Protein AF-A0A179CY45-F1 (afdb_monomer_lite)

Foldseek 3Di:
DADKKKKFKDDAQDPPDDPVPDCVVCVVRDGDSVRTPDIDMDGPPDDDDDDPRMDMDIHDDPDDDDDDDDDDDADDPVLLVVLLLVPVCVDVLSVDDDDDCVVCVVSVVVVVVVSVCCSPDPVSVVVSRLVVVLVVAPDDDDPCVVVVPPVCPDDPPPDDDDQPDPDWDDDPQQWIDHNSDTDRDDPDPPPPDD

Structure (mmCIF, N/CA/C/O backbone):
data_AF-A0A179CY45-F1
#
_entry.id   AF-A0A179CY45-F1
#
loop_
_atom_site.group_PDB
_atom_site.id
_atom_site.type_symbol
_atom_site.label_atom_id
_atom_site.label_alt_id
_atom_site.label_comp_id
_atom_site.label_asym_id
_atom_site.label_entity_id
_atom_site.label_seq_id
_atom_site.pdbx_PDB_ins_code
_atom_site.Cartn_x
_atom_site.Cartn_y
_atom_site.Cartn_z
_atom_site.occupancy
_atom_site.B_iso_or_equiv
_atom_site.auth_seq_id
_atom_site.auth_comp_id
_atom_site.auth_asym_id
_atom_site.auth_atom_id
_atom_site.pdbx_PDB_model_num
ATOM 1 N N . MET A 1 1 ? -16.046 7.767 23.990 1.00 65.94 1 MET A N 1
ATOM 2 C CA . MET A 1 1 ? -16.823 6.827 23.152 1.00 65.94 1 MET A CA 1
ATOM 3 C C . MET A 1 1 ? -18.092 6.495 23.920 1.00 65.94 1 MET A C 1
ATOM 5 O O . MET A 1 1 ? -18.015 6.457 25.142 1.00 65.94 1 MET A O 1
ATOM 9 N N . GLN A 1 2 ? -19.226 6.345 23.237 1.00 75.94 2 GLN A N 1
ATOM 10 C CA . GLN A 1 2 ? -20.559 6.124 23.825 1.00 75.94 2 GLN A CA 1
ATOM 11 C C . GLN A 1 2 ? -21.396 5.264 22.865 1.00 75.94 2 GLN A C 1
ATOM 13 O O . GLN A 1 2 ? -21.152 5.328 21.658 1.00 75.94 2 GLN A O 1
ATOM 18 N N . GLY A 1 3 ? -22.357 4.504 23.399 1.00 84.44 3 GLY A N 1
ATOM 19 C CA . GLY A 1 3 ? -23.275 3.645 22.643 1.00 84.44 3 GLY A CA 1
ATOM 20 C C . GLY A 1 3 ? -22.685 2.282 22.280 1.00 84.44 3 GLY A C 1
ATOM 21 O O . GLY A 1 3 ? -21.526 1.994 22.594 1.00 84.44 3 GLY A O 1
ATOM 22 N N . LYS A 1 4 ? -23.491 1.451 21.611 1.00 88.19 4 LYS A N 1
ATOM 23 C CA . LYS A 1 4 ? -23.096 0.130 21.110 1.00 88.19 4 LYS A CA 1
ATOM 24 C C . LYS A 1 4 ? -23.263 0.034 19.604 1.00 88.19 4 LYS A C 1
ATOM 26 O O . LYS A 1 4 ? -24.131 0.682 19.030 1.00 88.19 4 LYS A O 1
ATOM 31 N N . LYS A 1 5 ? -22.470 -0.806 18.944 1.00 88.75 5 LYS A N 1
ATOM 32 C CA . LYS A 1 5 ? -22.618 -1.053 17.502 1.00 88.75 5 LYS A CA 1
ATOM 33 C C . LYS A 1 5 ? -22.343 -2.504 17.164 1.00 88.75 5 LYS A C 1
ATOM 35 O O . LYS A 1 5 ? -21.346 -3.055 17.627 1.00 88.75 5 LYS A O 1
ATOM 40 N N . ARG A 1 6 ? -23.210 -3.107 16.348 1.00 94.31 6 ARG A N 1
ATOM 41 C CA . ARG A 1 6 ? -23.010 -4.463 15.834 1.00 94.31 6 ARG A CA 1
ATOM 42 C C . ARG A 1 6 ? -22.105 -4.408 14.607 1.00 94.31 6 ARG A C 1
ATOM 44 O O . ARG A 1 6 ? -22.250 -3.521 13.773 1.00 94.31 6 ARG A O 1
ATOM 51 N N . TRP A 1 7 ? -21.167 -5.334 14.507 1.00 94.75 7 TRP A N 1
ATOM 52 C CA . TRP A 1 7 ? -20.220 -5.456 13.408 1.00 94.75 7 TRP A CA 1
ATOM 53 C C . TRP A 1 7 ? -20.292 -6.868 12.858 1.00 94.75 7 TRP A C 1
ATOM 55 O O . TRP A 1 7 ? -20.033 -7.820 13.591 1.00 94.75 7 TRP A O 1
ATOM 65 N N . ILE A 1 8 ? -20.604 -6.975 11.570 1.00 96.69 8 ILE A N 1
ATOM 66 C CA . ILE A 1 8 ? -20.557 -8.232 10.826 1.00 96.69 8 ILE A CA 1
ATOM 67 C C . ILE A 1 8 ? -19.304 -8.195 9.958 1.00 96.69 8 ILE A C 1
ATOM 69 O O . ILE A 1 8 ? -19.112 -7.268 9.171 1.00 96.69 8 ILE A O 1
ATOM 73 N N . ILE A 1 9 ? -18.424 -9.172 10.130 1.00 96.81 9 ILE A N 1
ATOM 74 C CA . ILE A 1 9 ? -17.094 -9.216 9.527 1.00 96.81 9 ILE A CA 1
ATOM 75 C C . ILE A 1 9 ? -16.984 -10.475 8.675 1.00 96.81 9 ILE A C 1
ATOM 77 O O . ILE A 1 9 ? -17.332 -11.563 9.131 1.00 96.81 9 ILE A O 1
ATOM 81 N N . HIS A 1 10 ? -16.435 -10.329 7.469 1.00 97.25 10 HIS A N 1
ATOM 82 C CA . HIS A 1 10 ? -16.163 -11.447 6.566 1.00 97.25 10 HIS A CA 1
ATOM 83 C C . HIS A 1 10 ? -14.689 -11.484 6.173 1.00 97.25 10 HIS A C 1
ATOM 85 O O . HIS A 1 10 ? -13.996 -10.458 6.137 1.00 97.25 10 HIS A O 1
ATOM 91 N N . SER A 1 11 ? -14.220 -12.691 5.863 1.00 96.12 11 SER A N 1
ATOM 92 C CA . SER A 1 11 ? -12.838 -12.924 5.458 1.00 96.12 11 SER A CA 1
ATOM 93 C C . SER A 1 11 ? -12.522 -12.213 4.132 1.00 96.12 11 SER A C 1
ATOM 95 O O . SER A 1 11 ? -13.396 -12.105 3.271 1.00 96.12 11 SER A O 1
ATOM 97 N N . PRO A 1 12 ? -11.285 -11.723 3.927 1.00 95.56 12 PRO A N 1
ATOM 98 C CA . PRO A 1 12 ? -10.903 -11.064 2.684 1.00 95.56 12 PRO A CA 1
ATOM 99 C C . PRO A 1 12 ? -11.025 -11.990 1.471 1.00 95.56 12 PRO A C 1
ATOM 101 O O . PRO A 1 12 ? -10.456 -13.078 1.442 1.00 95.56 12 PRO A O 1
ATOM 104 N N . THR A 1 13 ? -11.667 -11.494 0.427 1.00 96.06 13 THR A N 1
ATOM 105 C CA . THR A 1 13 ? -11.773 -12.116 -0.908 1.00 96.06 13 THR A CA 1
ATOM 106 C C . THR A 1 13 ? -10.866 -11.425 -1.930 1.00 96.06 13 THR A C 1
ATOM 108 O O . THR A 1 13 ? -10.498 -12.009 -2.945 1.00 96.06 13 THR A O 1
ATOM 111 N N . PHE A 1 14 ? -10.445 -10.189 -1.638 1.00 95.06 14 PHE A N 1
ATOM 112 C CA . PHE A 1 14 ? -9.518 -9.409 -2.446 1.00 95.06 14 PHE A CA 1
ATOM 113 C C . PHE A 1 14 ? -8.261 -9.070 -1.642 1.00 95.06 14 PHE A C 1
ATOM 115 O O . PHE A 1 14 ? -8.298 -8.395 -0.609 1.00 95.06 14 PHE A O 1
ATOM 122 N N . LYS A 1 15 ? -7.111 -9.570 -2.101 1.00 93.06 15 LYS A N 1
ATOM 123 C CA . LYS A 1 15 ? -5.852 -9.483 -1.356 1.00 93.06 15 LYS A CA 1
ATOM 124 C C . LYS A 1 15 ? -5.206 -8.108 -1.519 1.00 93.06 15 LYS A C 1
ATOM 126 O O . LYS A 1 15 ? -5.006 -7.629 -2.627 1.00 93.06 15 LYS A O 1
ATOM 131 N N . ASN A 1 16 ? -4.754 -7.530 -0.404 1.00 92.25 16 ASN A N 1
ATOM 132 C CA . ASN A 1 16 ? -3.969 -6.290 -0.371 1.00 92.25 16 ASN A CA 1
ATOM 133 C C . ASN A 1 16 ? -4.613 -5.081 -1.095 1.00 92.25 16 ASN A C 1
ATOM 135 O O . ASN A 1 16 ? -3.916 -4.412 -1.864 1.00 92.25 16 ASN A O 1
ATOM 139 N N . PRO A 1 17 ? -5.889 -4.733 -0.831 1.00 93.56 17 PRO A N 1
ATOM 140 C CA . PRO A 1 17 ? -6.513 -3.587 -1.481 1.00 93.56 17 PRO A CA 1
ATOM 141 C C . PRO A 1 17 ? -5.774 -2.279 -1.183 1.00 93.56 17 PRO A C 1
ATOM 143 O O . PRO A 1 17 ? -5.111 -2.111 -0.151 1.00 93.56 17 PRO A O 1
ATOM 146 N N . LEU A 1 18 ? -5.906 -1.334 -2.107 1.00 91.75 18 LEU A N 1
ATOM 147 C CA . LEU A 1 18 ? -5.477 0.049 -1.955 1.00 91.75 18 LEU A CA 1
ATOM 148 C C . LEU A 1 18 ? -6.718 0.922 -1.769 1.00 91.75 18 LEU A C 1
ATOM 150 O O . LEU A 1 18 ? -7.826 0.502 -2.077 1.00 91.75 18 LEU A O 1
ATOM 154 N N . PHE A 1 19 ? -6.539 2.155 -1.298 1.00 85.62 19 PHE A N 1
ATOM 155 C CA . PHE A 1 19 ? -7.661 3.059 -1.008 1.00 85.62 19 PHE A CA 1
ATOM 156 C C . PHE A 1 19 ? -8.560 3.353 -2.228 1.00 85.62 19 PHE A C 1
ATOM 158 O O . PHE A 1 19 ? -9.721 3.710 -2.063 1.00 85.62 19 PHE A O 1
ATOM 165 N N . MET A 1 20 ? -8.017 3.224 -3.444 1.00 88.06 20 MET A N 1
ATOM 166 C CA . MET A 1 20 ? -8.742 3.401 -4.706 1.00 88.06 20 MET A CA 1
ATOM 167 C C . MET A 1 20 ? -9.630 2.204 -5.082 1.00 88.06 20 MET A C 1
ATOM 169 O O . MET A 1 20 ? -10.523 2.359 -5.906 1.00 88.06 20 MET A O 1
ATOM 173 N N . HIS A 1 21 ? -9.414 1.034 -4.473 1.00 92.38 21 HIS A 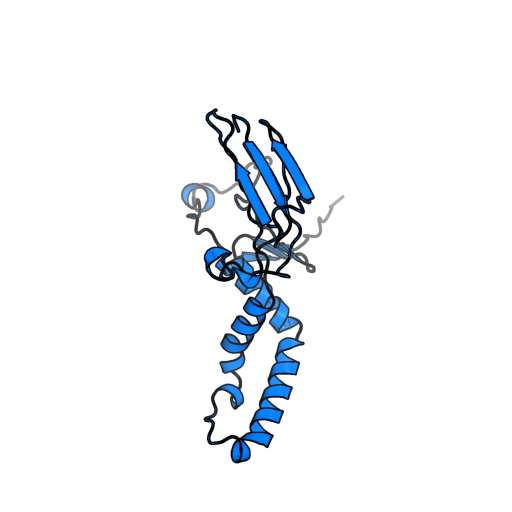N 1
ATOM 174 C CA . HIS A 1 21 ? -10.214 -0.173 -4.687 1.00 92.38 21 HIS A CA 1
ATOM 175 C C . HIS A 1 21 ? -11.443 -0.134 -3.774 1.00 92.38 21 HIS A C 1
ATOM 177 O O . HIS A 1 21 ? -11.414 -0.629 -2.647 1.00 92.38 21 HIS A O 1
ATOM 183 N N . ARG A 1 22 ? -12.504 0.537 -4.227 1.00 87.31 22 ARG A N 1
ATOM 184 C CA . ARG A 1 22 ? -13.751 0.676 -3.462 1.00 87.31 22 ARG A CA 1
ATOM 185 C C . ARG A 1 22 ? -14.672 -0.504 -3.761 1.00 87.31 22 ARG A C 1
ATOM 187 O O . ARG A 1 22 ? -14.847 -0.843 -4.924 1.00 87.31 22 ARG A O 1
ATOM 194 N N . SER A 1 23 ? -15.314 -1.051 -2.728 1.00 86.62 23 SER A N 1
ATOM 195 C CA . SER A 1 23 ? -16.223 -2.207 -2.827 1.00 86.62 23 SER A CA 1
ATOM 196 C C . SER A 1 23 ? -17.273 -2.064 -3.931 1.00 86.62 23 SER A C 1
ATOM 198 O O . SER A 1 23 ? -17.412 -2.940 -4.770 1.00 86.62 23 SER A O 1
ATOM 200 N N . LYS A 1 24 ? -17.937 -0.904 -4.003 1.00 88.38 24 LYS A N 1
ATOM 201 C CA . LYS A 1 24 ? -18.966 -0.608 -5.015 1.00 88.38 24 LYS A CA 1
ATOM 202 C C . LYS A 1 24 ? -18.502 -0.728 -6.475 1.00 88.38 24 LYS A C 1
ATOM 204 O O . LYS A 1 24 ? -19.339 -0.834 -7.361 1.00 88.38 24 LYS A O 1
ATOM 209 N N . ASP A 1 25 ? -17.195 -0.619 -6.714 1.00 92.81 25 ASP A N 1
ATOM 210 C CA . ASP A 1 25 ? -16.597 -0.645 -8.048 1.00 92.81 25 ASP A CA 1
ATOM 211 C C . ASP A 1 25 ? -16.049 -2.057 -8.379 1.00 92.81 25 ASP A C 1
ATOM 213 O O . ASP A 1 25 ? -15.487 -2.244 -9.453 1.00 92.81 25 ASP A O 1
ATOM 217 N N . MET A 1 26 ? -16.171 -3.027 -7.456 1.00 92.19 26 MET A N 1
ATOM 218 C CA . MET A 1 26 ? -15.545 -4.359 -7.513 1.00 92.19 26 MET A CA 1
ATOM 219 C C . MET A 1 26 ? -16.461 -5.484 -6.958 1.00 92.19 26 MET A C 1
ATOM 221 O O . MET A 1 26 ? -16.030 -6.237 -6.077 1.00 92.19 26 MET A O 1
ATOM 225 N N . PRO A 1 27 ? -17.721 -5.604 -7.426 1.00 93.75 27 PRO A N 1
ATOM 226 C CA . PRO A 1 27 ? -18.702 -6.561 -6.893 1.00 93.75 27 PRO A CA 1
ATOM 227 C C . PRO A 1 27 ? -18.295 -8.032 -7.071 1.00 93.75 27 PRO A C 1
ATOM 229 O O . PRO A 1 27 ? -18.740 -8.901 -6.329 1.00 93.75 27 PRO A O 1
ATOM 232 N N . GLU A 1 28 ? -17.420 -8.340 -8.029 1.00 95.38 28 GLU A N 1
ATOM 233 C CA . GLU A 1 28 ? -16.889 -9.687 -8.255 1.00 95.38 28 GLU A CA 1
ATOM 234 C C . GLU A 1 28 ? -16.053 -10.221 -7.082 1.00 95.38 28 GLU A C 1
ATOM 236 O O . GLU A 1 28 ? -15.767 -11.417 -7.021 1.00 95.38 28 GLU A O 1
ATOM 241 N N . TYR A 1 29 ? -15.671 -9.344 -6.152 1.00 95.38 29 TYR A N 1
ATOM 242 C CA . TYR A 1 29 ? -14.988 -9.712 -4.922 1.00 95.38 29 TYR A CA 1
ATOM 243 C C . TYR A 1 29 ? -15.899 -9.650 -3.697 1.00 95.38 29 TYR A C 1
ATOM 245 O O . TYR A 1 29 ? -15.384 -9.815 -2.600 1.00 95.38 29 TYR A O 1
ATOM 253 N N . ASP A 1 30 ? -17.204 -9.416 -3.803 1.00 94.75 30 ASP A N 1
ATOM 254 C CA . ASP A 1 30 ? -18.049 -9.385 -2.606 1.00 94.75 30 ASP A CA 1
ATOM 255 C C . ASP A 1 30 ? -17.945 -10.708 -1.811 1.00 94.75 30 ASP A C 1
ATOM 257 O O . ASP A 1 30 ? -17.825 -11.792 -2.397 1.00 94.75 30 ASP A O 1
ATOM 261 N N . PRO A 1 31 ? -17.919 -10.650 -0.465 1.00 95.00 31 PRO A N 1
ATOM 262 C CA . PRO A 1 31 ? -17.854 -11.852 0.350 1.00 95.00 31 PRO A CA 1
ATOM 263 C C . PRO A 1 31 ? -19.165 -12.635 0.248 1.00 95.00 31 PRO A C 1
ATOM 265 O O . PRO A 1 31 ? -20.235 -12.066 0.028 1.00 95.00 31 PRO A O 1
ATOM 268 N N . ASN A 1 32 ? -19.097 -13.946 0.485 1.00 94.38 32 ASN A N 1
ATOM 269 C CA . ASN A 1 32 ? -20.309 -14.715 0.731 1.00 94.38 32 ASN A CA 1
ATOM 270 C C . ASN A 1 32 ? -20.926 -14.255 2.060 1.00 94.38 32 ASN A C 1
ATOM 272 O O . ASN A 1 32 ? -20.321 -14.455 3.111 1.00 94.38 32 ASN A O 1
ATOM 276 N N . LEU A 1 33 ? -22.116 -13.655 2.004 1.00 92.88 33 LEU A N 1
ATOM 277 C CA . LEU A 1 33 ? -22.802 -13.100 3.175 1.00 92.88 33 LEU A CA 1
ATOM 278 C C . LEU A 1 33 ? -23.249 -14.171 4.183 1.00 92.88 33 LEU A C 1
ATOM 280 O O . LEU A 1 33 ? -23.475 -13.847 5.346 1.00 92.88 33 LEU A O 1
ATOM 284 N N . ASP A 1 34 ? -23.350 -15.433 3.757 1.00 93.88 34 ASP A N 1
ATOM 285 C CA . ASP A 1 34 ? -23.655 -16.557 4.649 1.00 93.88 34 ASP A CA 1
ATOM 286 C C . ASP A 1 34 ? -22.412 -17.039 5.426 1.00 93.88 34 ASP A C 1
ATOM 288 O O . ASP A 1 34 ? -22.541 -17.702 6.456 1.00 93.88 34 ASP A O 1
ATOM 292 N N . ASP A 1 35 ? -21.203 -16.700 4.962 1.00 94.88 35 ASP A N 1
ATOM 293 C CA . ASP A 1 35 ? -19.925 -17.089 5.575 1.00 94.88 35 ASP A CA 1
ATOM 294 C C . ASP A 1 35 ? -19.375 -15.963 6.465 1.00 94.88 35 ASP A C 1
ATOM 296 O O . ASP A 1 35 ? -18.360 -15.311 6.185 1.00 94.88 35 ASP A O 1
ATOM 300 N N . VAL A 1 36 ? -20.107 -15.690 7.545 1.00 97.00 36 VAL A N 1
ATOM 301 C CA . VAL A 1 36 ? -19.738 -14.669 8.526 1.00 97.00 36 VAL A CA 1
ATOM 302 C C . VAL A 1 36 ? -18.570 -15.164 9.374 1.00 97.00 36 VAL A C 1
ATOM 304 O O . VAL A 1 36 ? -18.682 -16.134 10.121 1.00 97.00 36 VAL A O 1
ATOM 307 N N . TYR A 1 37 ? -17.451 -14.442 9.324 1.00 97.12 37 TYR A N 1
ATOM 308 C CA . TYR A 1 37 ? -16.289 -14.744 10.158 1.00 97.12 37 TYR A CA 1
ATOM 309 C C . TYR A 1 37 ? -16.516 -14.343 11.619 1.00 97.12 37 TYR A C 1
ATOM 311 O O . TYR A 1 37 ? -16.116 -15.054 12.540 1.00 97.12 37 TYR A O 1
ATOM 319 N N . MET A 1 38 ? -17.117 -13.172 11.841 1.00 96.88 38 MET A N 1
ATOM 320 C CA . MET A 1 38 ? -17.364 -12.651 13.182 1.00 96.88 38 MET A CA 1
ATOM 321 C C . MET A 1 38 ? -18.571 -11.716 13.184 1.00 96.88 38 MET A C 1
ATOM 323 O O . MET A 1 38 ? -18.663 -10.815 12.356 1.00 96.88 38 MET A O 1
ATOM 327 N N . ASP A 1 39 ? -19.462 -11.912 14.150 1.00 96.81 39 ASP A N 1
ATOM 328 C CA . ASP A 1 39 ? -20.632 -11.074 14.402 1.00 96.81 39 ASP A CA 1
ATOM 329 C C . ASP A 1 39 ? -20.647 -10.687 15.879 1.00 96.81 39 ASP A C 1
ATOM 331 O O . ASP A 1 39 ? -20.834 -11.534 16.756 1.00 96.81 39 ASP A O 1
ATOM 335 N N . ILE A 1 40 ? -20.349 -9.421 16.158 1.00 95.31 40 ILE A N 1
ATOM 336 C CA . ILE A 1 40 ? -20.111 -8.936 17.520 1.00 95.31 40 ILE A CA 1
ATOM 337 C C . ILE A 1 40 ? -20.782 -7.591 17.757 1.00 95.31 40 ILE A C 1
ATOM 339 O O . ILE A 1 40 ? -20.907 -6.773 16.850 1.00 95.31 40 ILE A O 1
ATOM 343 N N . VAL A 1 41 ? -21.160 -7.325 19.006 1.00 94.94 41 VAL A N 1
ATOM 344 C CA . VAL A 1 41 ? -21.578 -5.994 19.457 1.00 94.94 41 VAL A CA 1
ATOM 345 C C . VAL A 1 41 ? -20.442 -5.397 20.273 1.00 94.94 41 VAL A C 1
ATOM 347 O O . VAL A 1 41 ? -20.041 -5.975 21.276 1.00 94.94 41 VAL A O 1
ATOM 350 N N . LEU A 1 42 ? -19.923 -4.256 19.826 1.00 89.81 42 LEU A N 1
ATOM 351 C CA . LEU A 1 42 ? -18.925 -3.487 20.565 1.00 89.81 42 LEU A CA 1
ATOM 352 C C . LEU A 1 42 ? -19.622 -2.484 21.476 1.00 89.81 42 LEU A C 1
ATOM 354 O O . LEU A 1 42 ? -20.498 -1.747 21.012 1.00 89.81 42 LEU A O 1
ATOM 358 N N . GLU A 1 43 ? -19.187 -2.413 22.727 1.00 90.25 43 GLU A N 1
ATOM 359 C CA . GLU A 1 43 ? -19.614 -1.429 23.715 1.00 90.25 43 GLU A CA 1
ATOM 360 C C . GLU A 1 43 ? -18.552 -0.333 23.926 1.00 90.25 43 GLU A C 1
ATOM 362 O O . GLU A 1 43 ? -17.466 -0.322 23.335 1.00 90.25 43 GLU A O 1
ATOM 367 N N . ALA A 1 44 ? -18.875 0.653 24.765 1.00 86.50 44 ALA A N 1
ATOM 368 C CA . ALA A 1 44 ? -17.964 1.746 25.067 1.00 86.50 44 ALA A CA 1
ATOM 369 C C . ALA A 1 44 ? -16.703 1.239 25.791 1.00 86.50 44 ALA A C 1
ATOM 371 O O . ALA A 1 44 ? -16.764 0.789 26.930 1.00 86.50 44 ALA A O 1
ATOM 372 N N . GLY A 1 45 ? -15.548 1.397 25.141 1.00 84.19 45 GLY A N 1
ATOM 373 C CA . GLY A 1 45 ? -14.248 0.953 25.656 1.00 84.19 45 GLY A CA 1
ATOM 374 C C . GLY A 1 45 ? -13.660 -0.223 24.879 1.00 84.19 45 GLY A C 1
ATOM 375 O O . GLY A 1 45 ? -12.445 -0.414 24.927 1.00 84.19 45 GLY A O 1
ATOM 376 N N . ASP A 1 46 ? -14.480 -0.932 24.100 1.00 88.75 46 ASP A N 1
ATOM 377 C CA . ASP A 1 46 ? -14.013 -2.037 23.272 1.00 88.75 46 ASP A CA 1
ATOM 378 C C . ASP A 1 46 ? -13.191 -1.552 22.075 1.00 88.75 46 ASP A C 1
ATOM 380 O O . ASP A 1 46 ? -13.396 -0.465 21.520 1.00 88.75 46 ASP A O 1
ATOM 384 N N . ILE A 1 47 ? -12.253 -2.401 21.654 1.00 88.06 47 ILE A N 1
ATOM 385 C CA . ILE A 1 47 ? -11.374 -2.149 20.516 1.00 88.06 47 ILE A CA 1
ATOM 386 C C . ILE A 1 47 ? -11.519 -3.297 19.527 1.00 88.06 47 ILE A C 1
ATOM 388 O O . ILE A 1 47 ? -11.252 -4.451 19.853 1.00 88.06 47 ILE A O 1
ATOM 392 N N . LEU A 1 48 ? -11.860 -2.952 18.288 1.00 87.06 48 LEU A N 1
ATOM 393 C CA . LEU A 1 48 ? -11.838 -3.868 17.157 1.00 87.06 48 LEU A CA 1
ATOM 394 C C . LEU A 1 48 ? -10.670 -3.512 16.236 1.00 87.06 48 LEU A C 1
ATOM 396 O O . LEU A 1 48 ? -10.597 -2.406 15.696 1.00 87.06 48 LEU A O 1
ATOM 400 N N . TYR A 1 49 ? -9.760 -4.465 16.045 1.00 90.56 49 TYR A N 1
ATOM 401 C CA . TYR A 1 49 ? -8.711 -4.372 15.038 1.00 90.56 49 TYR A CA 1
ATOM 402 C C . TYR A 1 49 ? -9.157 -5.083 13.759 1.00 90.56 49 TYR A C 1
ATOM 404 O O . TYR A 1 49 ? -9.397 -6.288 13.771 1.00 90.56 49 TYR A O 1
ATOM 412 N N . LEU A 1 50 ? -9.232 -4.340 12.653 1.00 88.25 50 LEU A N 1
ATOM 413 C CA . LEU A 1 50 ? -9.523 -4.880 11.327 1.00 88.25 50 LEU A CA 1
ATOM 414 C C . LEU A 1 50 ? -8.271 -4.791 10.450 1.00 88.25 50 LEU A C 1
ATOM 416 O O . LEU A 1 50 ? -7.839 -3.682 10.109 1.00 88.25 50 LEU A O 1
ATOM 420 N N . PRO A 1 51 ? -7.671 -5.930 10.064 1.00 90.81 51 PRO A N 1
ATOM 421 C CA . PRO A 1 51 ? -6.599 -5.921 9.086 1.00 90.81 51 PRO A CA 1
ATOM 422 C C . PRO A 1 51 ? -7.103 -5.422 7.726 1.00 90.81 51 PRO A C 1
ATOM 424 O O . PRO A 1 51 ? -8.286 -5.481 7.388 1.00 90.81 51 PRO A O 1
ATOM 427 N N . ARG A 1 52 ? -6.178 -4.945 6.895 1.00 90.94 52 ARG A N 1
ATOM 428 C CA . ARG A 1 52 ? -6.500 -4.478 5.544 1.00 90.94 52 ARG A CA 1
ATOM 429 C C . ARG A 1 52 ? -7.144 -5.594 4.711 1.00 90.94 52 ARG A C 1
ATOM 431 O O . ARG A 1 52 ? -6.588 -6.684 4.621 1.00 90.94 52 ARG A O 1
ATOM 438 N N . GLY A 1 53 ? -8.250 -5.274 4.042 1.00 92.06 53 GLY A N 1
ATOM 439 C CA . GLY A 1 53 ? -8.974 -6.185 3.145 1.00 92.06 53 GLY A CA 1
ATOM 440 C C . GLY A 1 53 ? -10.109 -6.966 3.795 1.00 92.06 53 GLY A C 1
ATOM 441 O O . GLY A 1 53 ? -10.809 -7.682 3.095 1.00 92.06 53 GLY A O 1
ATOM 442 N N . TRP A 1 54 ? -10.315 -6.811 5.102 1.00 93.94 54 TRP A N 1
ATOM 443 C CA . TRP A 1 54 ? -11.452 -7.413 5.787 1.00 93.94 54 TRP A CA 1
ATOM 444 C C . TRP A 1 54 ? -12.735 -6.632 5.514 1.00 93.94 54 TRP A C 1
ATOM 446 O O . TRP A 1 54 ? -12.806 -5.417 5.742 1.00 93.94 54 TRP A O 1
ATOM 456 N N . TRP A 1 55 ? -13.749 -7.351 5.042 1.00 94.44 55 TRP A N 1
ATOM 457 C CA . TRP A 1 55 ? -15.081 -6.809 4.826 1.00 94.44 55 TRP A CA 1
ATOM 458 C C . TRP A 1 55 ? -15.767 -6.612 6.166 1.00 94.44 55 TRP A C 1
ATOM 460 O O . TRP A 1 55 ? -15.685 -7.475 7.041 1.00 94.44 55 TRP A O 1
ATOM 470 N N . HIS A 1 56 ? -16.430 -5.475 6.333 1.00 92.31 56 HIS A N 1
ATOM 471 C CA . HIS A 1 56 ? -17.119 -5.151 7.569 1.00 92.31 56 HIS A CA 1
ATOM 472 C C . HIS A 1 56 ? -18.365 -4.322 7.287 1.00 92.31 56 HIS A C 1
ATOM 474 O O . HIS A 1 56 ? -18.302 -3.328 6.562 1.00 92.31 56 HIS A O 1
ATOM 480 N N . ASP A 1 57 ? -19.470 -4.716 7.907 1.00 88.56 57 ASP A N 1
ATOM 481 C CA . ASP A 1 57 ? -20.731 -3.993 7.866 1.00 88.56 57 ASP A CA 1
ATOM 482 C C . ASP A 1 57 ? -21.138 -3.583 9.291 1.00 88.56 57 ASP A C 1
ATOM 484 O O . ASP A 1 57 ? -21.456 -4.440 10.127 1.00 88.56 57 ASP A O 1
ATOM 488 N N . PRO A 1 58 ? -21.037 -2.286 9.632 1.00 85.50 58 PRO A N 1
ATOM 489 C CA . PRO A 1 58 ? -21.342 -1.812 10.966 1.00 85.50 58 PRO A CA 1
ATOM 490 C C . PRO A 1 58 ? -22.827 -1.422 11.075 1.00 85.50 58 PRO A C 1
ATOM 492 O O . PRO A 1 58 ? -23.236 -0.332 10.668 1.00 85.50 58 PRO A O 1
ATOM 495 N N . VAL A 1 59 ? -23.617 -2.279 11.718 1.00 88.56 59 VAL A N 1
ATOM 496 C CA . VAL A 1 59 ? -25.076 -2.181 11.849 1.00 88.56 59 VAL A CA 1
ATOM 497 C C . VAL A 1 59 ? -25.471 -1.382 13.109 1.00 88.56 59 VAL A C 1
ATOM 499 O O . VAL A 1 59 ? -24.982 -1.676 14.209 1.00 88.56 59 VAL A O 1
ATOM 502 N N . PRO A 1 60 ? -26.344 -0.360 12.998 1.00 83.19 60 PRO A N 1
ATOM 503 C CA . PRO A 1 60 ? -26.837 0.394 14.151 1.00 83.19 60 PRO A CA 1
ATOM 504 C C . PRO A 1 60 ? -27.779 -0.455 15.016 1.00 83.19 60 PRO A C 1
ATOM 506 O O . PRO A 1 60 ? -28.547 -1.262 14.500 1.00 83.19 60 PRO A O 1
ATOM 509 N N . VAL A 1 61 ? -27.757 -0.237 16.334 1.00 85.88 61 VAL A N 1
ATOM 510 C CA . VAL A 1 61 ? -28.580 -0.991 17.308 1.00 85.88 61 VAL A CA 1
ATOM 511 C C . VAL A 1 61 ? -29.602 -0.121 18.056 1.00 85.88 61 VAL A C 1
ATOM 513 O O . VAL A 1 61 ? -30.149 -0.537 19.069 1.00 85.88 61 VAL A O 1
ATOM 516 N N . GLY A 1 62 ? -29.905 1.071 17.530 1.00 77.56 62 GLY A N 1
ATOM 517 C CA . GLY A 1 62 ? -31.015 1.917 18.000 1.00 77.56 62 GLY A CA 1
ATOM 518 C C . GLY A 1 62 ? -30.662 2.976 19.049 1.00 77.56 62 GLY A C 1
ATOM 519 O O . GLY A 1 62 ? -31.544 3.717 19.470 1.00 77.56 62 GLY A O 1
ATOM 520 N N . GLU A 1 63 ? -29.394 3.093 19.435 1.00 79.12 63 GLU A N 1
ATOM 521 C CA . GLU A 1 63 ? -28.882 4.142 20.324 1.00 79.12 63 GLU A CA 1
ATOM 522 C C . GLU A 1 63 ? -27.861 5.038 19.608 1.00 79.12 63 GLU A C 1
ATOM 524 O O . GLU A 1 63 ? -27.295 4.658 18.581 1.00 79.12 63 GLU A O 1
ATOM 529 N N . GLU A 1 64 ? -27.631 6.247 20.127 1.00 78.81 64 GLU A N 1
ATOM 530 C CA . GLU A 1 64 ? -26.582 7.124 19.604 1.00 78.81 64 GLU A CA 1
ATOM 531 C C . GLU A 1 64 ? -25.196 6.543 19.902 1.00 78.81 64 GLU A C 1
ATOM 533 O O . GLU A 1 64 ? -24.884 6.169 21.034 1.00 78.81 64 GLU A O 1
ATOM 538 N N . THR A 1 65 ? -24.339 6.496 18.878 1.00 79.69 65 THR A N 1
ATOM 539 C CA . THR A 1 65 ? -23.004 5.892 18.975 1.00 79.69 65 THR A CA 1
ATOM 540 C C . THR A 1 65 ? -21.912 6.846 18.520 1.00 79.69 65 THR A C 1
ATOM 542 O O . THR A 1 65 ? -22.048 7.487 17.477 1.00 79.69 65 THR A O 1
ATOM 545 N N . VAL A 1 66 ? -20.778 6.860 19.225 1.00 76.50 66 VAL A N 1
ATOM 546 C CA . VAL A 1 66 ? -19.561 7.574 18.806 1.00 76.50 66 VAL A CA 1
ATOM 547 C C . VAL A 1 66 ? -18.362 6.632 18.850 1.00 76.50 66 VAL A C 1
ATOM 549 O O . VAL A 1 66 ? -17.889 6.266 19.931 1.00 76.50 66 VAL A O 1
ATOM 552 N N . HIS A 1 67 ? -17.817 6.321 17.671 1.00 73.88 67 HIS A N 1
ATOM 553 C CA . HIS A 1 67 ? -16.606 5.516 17.502 1.0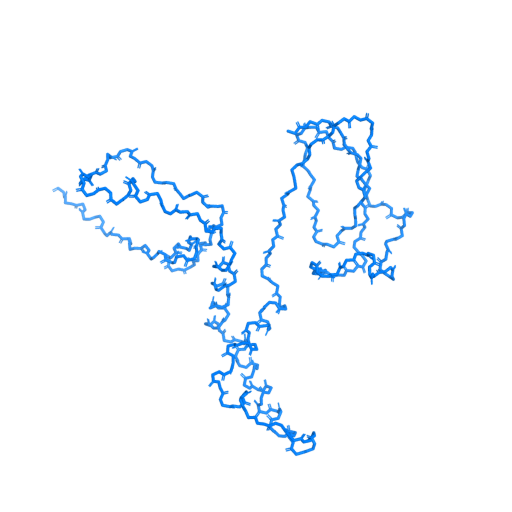0 73.88 67 HIS A CA 1
ATOM 554 C C . HIS A 1 67 ? -15.458 6.355 16.934 1.00 73.88 67 HIS A C 1
ATOM 556 O O . HIS A 1 67 ? -15.648 7.204 16.066 1.00 73.88 67 HIS A O 1
ATOM 562 N N . LEU A 1 68 ? -14.247 6.079 17.411 1.00 77.00 68 LEU A N 1
ATOM 563 C CA . LEU A 1 68 ? -13.004 6.621 16.875 1.00 77.00 68 LEU A CA 1
ATOM 564 C C . LEU A 1 68 ? -12.369 5.565 15.971 1.00 77.00 68 LEU A C 1
ATOM 566 O O . LEU A 1 68 ? -11.952 4.516 16.454 1.00 77.00 68 LEU A O 1
ATOM 570 N N . ALA A 1 69 ? -12.259 5.863 14.680 1.00 77.88 69 ALA A N 1
ATOM 571 C CA . ALA A 1 69 ? -11.513 5.036 13.741 1.00 77.88 69 ALA A CA 1
ATOM 572 C C . ALA A 1 69 ? -10.075 5.555 13.611 1.00 77.88 69 ALA A C 1
ATOM 574 O O . ALA A 1 69 ? -9.850 6.736 13.336 1.00 77.88 69 ALA A O 1
ATOM 575 N N . VAL A 1 70 ? -9.094 4.668 13.782 1.00 78.69 70 VAL A N 1
ATOM 576 C CA . VAL A 1 70 ? -7.673 4.983 13.586 1.00 78.69 70 VAL A CA 1
ATOM 577 C C . VAL A 1 70 ? -7.157 4.204 12.382 1.00 78.69 70 VAL A C 1
ATOM 579 O O . VAL A 1 70 ? -6.961 2.995 12.448 1.00 78.69 70 VAL A O 1
ATOM 582 N N . GLY A 1 71 ? -6.934 4.907 11.272 1.00 77.81 71 GLY A N 1
ATOM 583 C CA . GLY A 1 71 ? -6.383 4.319 10.052 1.00 77.81 71 GLY A CA 1
ATOM 584 C C . GLY A 1 71 ? -4.854 4.297 10.051 1.00 77.81 71 GLY A C 1
ATOM 585 O O . GLY A 1 71 ? -4.207 5.309 10.335 1.00 77.81 71 GLY A O 1
ATOM 586 N N . VAL A 1 72 ? -4.270 3.159 9.669 1.00 80.75 72 VAL A N 1
ATOM 587 C CA . VAL A 1 72 ? -2.829 3.021 9.412 1.00 80.75 72 VAL A CA 1
ATOM 588 C C . VAL A 1 72 ? -2.598 3.001 7.902 1.00 80.75 72 VAL A C 1
ATOM 590 O O . VAL A 1 72 ? -3.162 2.177 7.189 1.00 80.75 72 VAL A O 1
ATOM 593 N N . PHE A 1 73 ? -1.756 3.912 7.409 1.00 81.88 73 PHE A N 1
ATOM 594 C CA . PHE A 1 73 ? -1.491 4.089 5.977 1.00 81.88 73 PHE A CA 1
ATOM 595 C C . PHE A 1 73 ? 0.013 3.967 5.691 1.00 81.8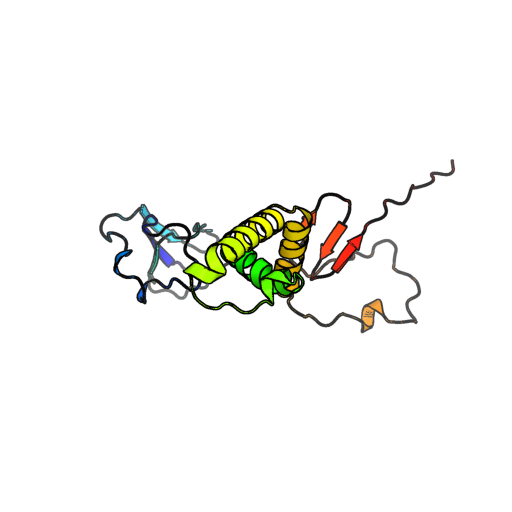8 73 PHE A C 1
ATOM 597 O O . PHE A 1 73 ? 0.687 5.006 5.581 1.00 81.88 73 PHE A O 1
ATOM 604 N N . PRO A 1 74 ? 0.547 2.733 5.617 1.00 87.69 74 PRO A N 1
ATOM 605 C CA . PRO A 1 74 ? 1.961 2.499 5.351 1.00 87.69 74 PRO A CA 1
ATOM 606 C C . PRO A 1 74 ? 2.326 2.870 3.909 1.00 87.69 74 PRO A C 1
ATOM 608 O O . PRO A 1 74 ? 1.457 3.150 3.079 1.00 87.69 74 PRO A O 1
ATOM 611 N N . ALA A 1 75 ? 3.626 2.886 3.624 1.00 91.12 75 ALA A N 1
ATOM 612 C CA . ALA A 1 75 ? 4.123 2.910 2.257 1.00 91.12 75 ALA A CA 1
ATOM 613 C C . ALA A 1 75 ? 3.774 1.590 1.559 1.00 91.12 75 ALA A C 1
ATOM 615 O O . ALA A 1 75 ? 4.041 0.512 2.090 1.00 91.12 75 ALA A O 1
ATOM 616 N N . TYR A 1 76 ? 3.175 1.681 0.377 1.00 94.25 76 TYR A N 1
ATOM 617 C CA . TYR A 1 76 ? 2.865 0.526 -0.457 1.00 94.25 76 TYR A CA 1
ATOM 618 C C . TYR A 1 76 ? 3.821 0.446 -1.650 1.00 94.25 76 TYR A C 1
ATOM 620 O O . TYR A 1 76 ? 4.387 1.452 -2.078 1.00 94.25 76 TYR A O 1
ATOM 628 N N . VAL A 1 77 ? 3.965 -0.747 -2.232 1.00 96.00 77 VAL A N 1
ATOM 629 C CA . VAL A 1 77 ? 4.852 -0.981 -3.387 1.00 96.00 77 VAL A CA 1
ATOM 630 C C . VAL A 1 77 ? 4.501 -0.070 -4.565 1.00 96.00 77 VAL A C 1
ATOM 632 O O . VAL A 1 77 ? 5.398 0.475 -5.200 1.00 96.00 77 VAL A O 1
ATOM 635 N N . ASN A 1 78 ? 3.212 0.187 -4.816 1.00 95.94 78 ASN A N 1
ATOM 636 C CA . ASN A 1 78 ? 2.798 1.119 -5.867 1.00 95.94 78 ASN A CA 1
ATOM 637 C C . ASN A 1 78 ? 3.312 2.546 -5.612 1.00 95.94 78 ASN A C 1
ATOM 639 O O . ASN A 1 78 ? 3.681 3.225 -6.560 1.00 95.94 78 ASN A O 1
ATOM 643 N N . ASN A 1 79 ? 3.396 2.991 -4.350 1.00 95.25 79 ASN A N 1
ATOM 644 C CA . ASN A 1 79 ? 3.982 4.292 -4.029 1.00 95.25 79 ASN A CA 1
ATOM 645 C C . ASN A 1 79 ? 5.477 4.328 -4.356 1.00 95.25 79 ASN A C 1
ATOM 647 O O . ASN A 1 79 ? 5.950 5.342 -4.864 1.00 95.25 79 ASN A O 1
ATOM 651 N N . TYR A 1 80 ? 6.199 3.234 -4.094 1.00 97.25 80 TYR A N 1
ATOM 652 C CA . TYR A 1 80 ? 7.619 3.151 -4.425 1.00 97.25 80 TYR A CA 1
ATOM 653 C C . TYR A 1 80 ? 7.840 3.168 -5.937 1.00 97.25 80 TYR A C 1
ATOM 655 O O . TYR A 1 80 ? 8.653 3.947 -6.419 1.00 97.25 80 TYR A O 1
ATOM 663 N N . LEU A 1 81 ? 7.051 2.404 -6.699 1.00 96.75 81 LEU A N 1
ATOM 664 C 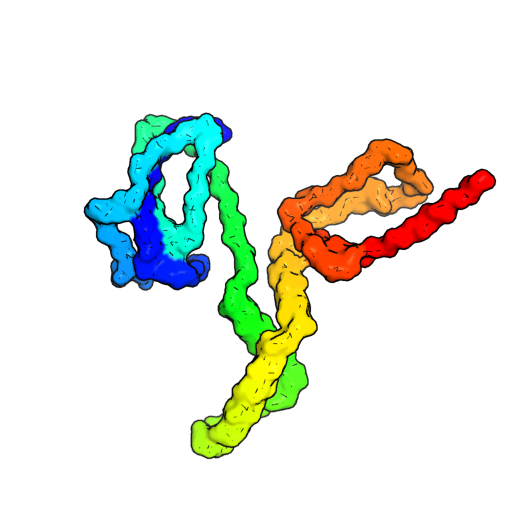CA . LEU A 1 81 ? 7.116 2.415 -8.164 1.00 96.75 81 LEU A CA 1
ATOM 665 C C . LEU A 1 81 ? 6.811 3.800 -8.749 1.00 96.75 81 LEU A C 1
ATOM 667 O O . LEU A 1 81 ? 7.521 4.257 -9.640 1.00 96.75 81 LEU A O 1
ATOM 671 N N . THR A 1 82 ? 5.805 4.506 -8.220 1.00 95.56 82 THR A N 1
ATOM 672 C CA . THR A 1 82 ? 5.531 5.895 -8.619 1.00 95.56 82 THR A CA 1
ATOM 673 C C . THR A 1 82 ? 6.713 6.812 -8.309 1.00 95.56 82 THR A C 1
ATOM 675 O O . THR A 1 82 ? 7.090 7.622 -9.151 1.00 95.56 82 THR A O 1
ATOM 678 N N . TRP A 1 83 ? 7.316 6.685 -7.124 1.00 96.69 83 TRP A N 1
ATOM 679 C CA . TRP A 1 83 ? 8.486 7.478 -6.754 1.00 96.69 83 TRP A CA 1
ATOM 680 C C . TRP A 1 83 ? 9.683 7.179 -7.666 1.00 96.69 83 TRP A C 1
ATOM 682 O O . TRP A 1 83 ? 10.324 8.112 -8.138 1.00 96.69 83 TRP A O 1
ATOM 692 N N . ILE A 1 84 ? 9.943 5.910 -7.993 1.00 96.75 84 ILE A N 1
ATOM 693 C CA . ILE A 1 84 ? 10.999 5.512 -8.934 1.00 96.75 84 ILE A CA 1
ATOM 694 C C . ILE A 1 84 ? 10.777 6.171 -10.291 1.00 96.75 84 ILE A C 1
ATOM 696 O O . ILE A 1 84 ? 11.680 6.838 -10.783 1.00 96.75 84 ILE A O 1
ATOM 700 N N . ALA A 1 85 ? 9.575 6.057 -10.863 1.00 94.81 85 ALA A N 1
ATOM 701 C CA . ALA A 1 85 ? 9.257 6.660 -12.156 1.00 94.81 85 ALA A CA 1
ATOM 702 C C . ALA A 1 85 ? 9.476 8.185 -12.161 1.00 94.81 85 ALA A C 1
ATOM 704 O O . ALA A 1 85 ? 9.942 8.741 -13.151 1.00 94.81 85 ALA A O 1
ATOM 705 N N . GLN A 1 86 ? 9.187 8.857 -11.042 1.00 94.50 86 GLN A N 1
ATOM 706 C CA . GLN A 1 86 ? 9.387 10.300 -10.893 1.00 94.50 86 GLN A CA 1
ATOM 707 C C . GLN A 1 86 ? 10.859 10.705 -10.734 1.00 94.50 86 GLN A C 1
ATOM 709 O O . GLN A 1 86 ? 11.238 11.765 -11.220 1.00 94.50 86 GLN A O 1
ATOM 714 N N . ASN A 1 87 ? 11.685 9.900 -10.058 1.00 95.25 87 ASN A N 1
ATOM 715 C CA . ASN A 1 87 ? 13.073 10.264 -9.733 1.00 95.25 87 ASN A CA 1
ATOM 716 C C . ASN A 1 87 ? 14.089 9.711 -10.741 1.00 95.25 87 ASN A C 1
ATOM 718 O O . ASN A 1 87 ? 15.165 10.272 -10.916 1.00 95.25 87 ASN A O 1
ATOM 722 N N . MET A 1 88 ? 13.746 8.647 -11.466 1.00 94.69 88 MET A N 1
ATOM 723 C CA . MET A 1 88 ? 14.604 8.090 -12.509 1.00 94.69 88 MET A CA 1
ATOM 724 C C . MET A 1 88 ? 14.765 9.001 -13.734 1.00 94.69 88 MET A C 1
ATOM 726 O O . MET A 1 88 ? 15.664 8.758 -14.535 1.00 94.69 88 MET A O 1
ATOM 730 N N . VAL A 1 89 ? 13.952 10.057 -13.866 1.00 91.75 89 VAL A N 1
ATOM 731 C CA . VAL A 1 89 ? 14.027 11.049 -14.957 1.00 91.75 89 VAL A CA 1
ATOM 732 C C . VAL A 1 89 ? 15.395 11.742 -15.064 1.00 91.75 89 VAL A C 1
ATOM 734 O O . VAL A 1 89 ? 15.741 12.278 -16.114 1.00 91.75 89 VAL A O 1
ATOM 737 N N . GLU A 1 90 ? 16.209 11.707 -14.006 1.00 88.00 90 GLU A N 1
ATOM 738 C CA . GLU A 1 90 ? 17.595 12.186 -14.039 1.00 88.00 90 GLU A CA 1
ATOM 739 C C . GLU A 1 90 ? 18.473 11.367 -15.003 1.00 88.00 90 GLU A C 1
ATOM 741 O O . GLU A 1 90 ? 19.397 11.907 -15.617 1.00 88.00 90 GLU A O 1
ATOM 746 N N . LYS A 1 91 ? 18.161 10.078 -15.201 1.00 90.19 91 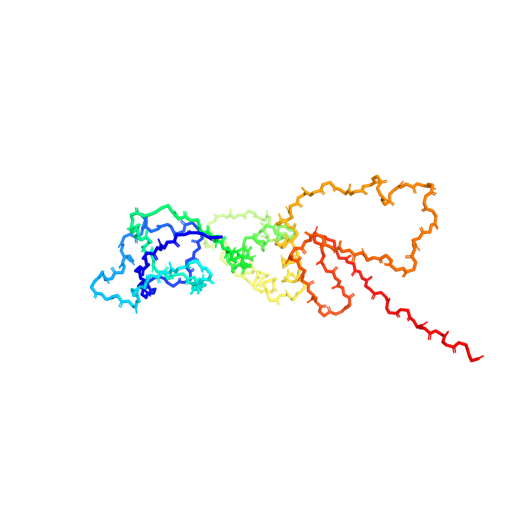LYS A N 1
ATOM 747 C CA . LYS A 1 91 ? 18.868 9.216 -16.152 1.00 90.19 91 LYS A CA 1
ATOM 748 C C . LYS A 1 91 ? 18.453 9.553 -17.581 1.00 90.19 91 LYS A C 1
ATOM 750 O O . LYS A 1 91 ? 17.269 9.606 -17.903 1.00 90.19 91 LYS A O 1
ATOM 755 N N . GLU A 1 92 ? 19.434 9.723 -18.463 1.00 92.56 92 GLU A N 1
ATOM 756 C CA . GLU A 1 92 ? 19.200 10.069 -19.872 1.00 92.56 92 GLU A CA 1
ATOM 757 C C . GLU A 1 92 ? 18.282 9.069 -20.584 1.00 92.56 92 GLU A C 1
ATOM 759 O O . GLU A 1 92 ? 17.368 9.483 -21.292 1.00 92.56 92 GLU A O 1
ATOM 764 N N . ILE A 1 93 ? 18.443 7.771 -20.305 1.00 92.56 93 ILE A N 1
ATOM 765 C CA . ILE A 1 93 ? 17.612 6.703 -20.876 1.00 92.56 93 ILE A CA 1
ATOM 766 C C . ILE A 1 93 ? 16.111 6.895 -20.607 1.00 92.56 93 ILE A C 1
ATOM 768 O O . ILE A 1 93 ? 15.275 6.511 -21.408 1.00 92.56 93 ILE A O 1
ATOM 772 N N . VAL A 1 94 ? 15.737 7.540 -19.504 1.00 94.12 94 VAL A N 1
ATOM 773 C CA . VAL A 1 94 ? 14.325 7.770 -19.157 1.00 94.12 94 VAL A CA 1
ATOM 774 C C . VAL A 1 94 ? 13.755 8.986 -19.889 1.00 94.12 94 VAL A C 1
ATOM 776 O O . VAL A 1 94 ? 12.542 9.116 -20.022 1.00 94.12 94 VAL A O 1
ATOM 779 N N . ARG A 1 95 ? 14.621 9.879 -20.381 1.00 94.06 95 ARG A N 1
ATOM 780 C CA . ARG A 1 95 ? 14.248 11.084 -21.136 1.00 94.06 95 ARG A CA 1
ATOM 781 C C . ARG A 1 95 ? 14.297 10.887 -22.652 1.00 94.06 95 ARG A C 1
ATOM 783 O O . ARG A 1 95 ? 13.900 11.796 -23.380 1.00 94.06 95 ARG A O 1
ATOM 790 N N . ALA A 1 96 ? 14.802 9.753 -23.133 1.00 95.06 96 ALA A N 1
ATOM 791 C CA . ALA A 1 96 ? 14.879 9.478 -24.561 1.00 95.06 96 ALA A CA 1
ATOM 792 C C . ALA A 1 96 ? 13.484 9.274 -25.176 1.00 95.06 96 ALA A C 1
ATOM 794 O O . ALA A 1 96 ? 12.523 8.910 -24.498 1.00 95.06 96 ALA A O 1
ATOM 795 N N . SER A 1 97 ? 13.379 9.512 -26.483 1.00 96.19 97 SER A N 1
ATOM 796 C CA . SER A 1 97 ? 12.149 9.257 -27.238 1.00 96.19 97 SER A CA 1
ATOM 797 C C . SER A 1 97 ? 12.063 7.790 -27.649 1.00 96.19 97 SER A C 1
ATOM 799 O O . SER A 1 97 ? 13.068 7.206 -28.043 1.00 96.19 97 SER A O 1
ATOM 801 N N . LEU A 1 98 ? 10.856 7.231 -27.600 1.00 96.38 98 LEU A N 1
ATOM 802 C CA . LEU A 1 98 ? 10.540 5.920 -28.167 1.00 96.38 98 LEU A CA 1
ATOM 803 C C . LEU A 1 98 ? 10.057 6.074 -29.618 1.00 96.38 98 LEU A C 1
ATOM 805 O O . LEU A 1 98 ? 9.517 7.118 -29.994 1.00 96.38 98 LEU A O 1
ATOM 809 N N . SER A 1 99 ? 10.243 5.029 -30.419 1.00 96.44 99 SER A N 1
ATOM 810 C CA . SER A 1 99 ? 9.746 4.895 -31.784 1.00 96.44 99 SER A CA 1
ATOM 811 C C . SER A 1 99 ? 8.702 3.770 -31.861 1.00 96.44 99 SER A C 1
ATOM 813 O O . SER A 1 99 ? 7.559 3.967 -31.452 1.00 96.44 99 SER A O 1
ATOM 815 N N . TYR A 1 100 ? 9.062 2.597 -32.381 1.00 96.50 100 TYR A N 1
ATOM 816 C CA . TYR A 1 100 ? 8.216 1.404 -32.432 1.00 96.50 100 TYR A CA 1
ATOM 817 C C . TYR A 1 100 ? 8.950 0.218 -31.804 1.00 96.50 100 TYR A C 1
ATOM 819 O O . TYR A 1 100 ? 10.178 0.209 -31.709 1.00 96.50 100 TYR A O 1
ATOM 827 N N . TYR A 1 101 ? 8.190 -0.791 -31.374 1.00 96.31 101 TYR A N 1
ATOM 828 C CA . TYR A 1 101 ? 8.680 -1.852 -30.493 1.00 96.31 101 TYR A CA 1
ATOM 829 C C . TYR A 1 101 ? 9.947 -2.552 -31.002 1.00 96.31 101 TYR A C 1
ATOM 831 O O . TYR A 1 101 ? 10.888 -2.751 -30.237 1.00 96.31 101 TYR A O 1
ATOM 839 N N . GLU A 1 102 ? 10.006 -2.900 -32.287 1.00 97.50 102 GLU A N 1
ATOM 840 C CA . GLU A 1 102 ? 11.153 -3.600 -32.861 1.00 97.50 102 GLU A CA 1
ATOM 841 C C . GLU A 1 102 ? 12.426 -2.743 -32.867 1.00 97.50 102 GLU A C 1
ATOM 843 O O . GLU A 1 102 ? 13.508 -3.278 -32.623 1.00 97.50 102 GLU A O 1
ATOM 848 N N . ALA A 1 103 ? 12.313 -1.430 -33.101 1.00 96.62 103 ALA A N 1
ATOM 849 C CA . ALA A 1 103 ? 13.451 -0.510 -33.038 1.00 96.62 103 ALA A CA 1
ATOM 850 C C . ALA A 1 103 ? 13.929 -0.284 -31.596 1.00 96.62 103 ALA A C 1
ATOM 852 O O . ALA A 1 103 ? 15.131 -0.195 -31.348 1.00 96.62 103 ALA A O 1
ATOM 853 N N . ASP A 1 104 ? 12.997 -0.248 -30.644 1.00 97.44 104 ASP A N 1
ATOM 854 C CA . ASP A 1 104 ? 13.297 0.074 -29.249 1.00 97.44 104 ASP A CA 1
ATOM 855 C C . ASP A 1 104 ? 13.619 -1.161 -28.400 1.00 97.44 104 ASP A C 1
ATOM 857 O O . ASP A 1 104 ? 13.949 -1.022 -27.228 1.00 97.44 104 ASP A O 1
ATOM 861 N N . LYS A 1 105 ? 13.543 -2.383 -28.938 1.00 97.56 105 LYS A N 1
ATOM 862 C CA . LYS A 1 105 ? 13.663 -3.615 -28.139 1.00 97.56 105 LYS A CA 1
ATOM 863 C C . LYS A 1 105 ? 14.930 -3.658 -27.272 1.00 97.56 105 LYS A C 1
ATOM 865 O O . LYS A 1 105 ? 14.840 -3.894 -26.071 1.00 97.56 105 LYS A O 1
ATOM 870 N N . VAL A 1 106 ? 16.094 -3.391 -27.868 1.00 95.81 106 VAL A N 1
ATOM 871 C CA . VAL A 1 106 ? 17.386 -3.365 -27.150 1.00 95.81 106 VAL A CA 1
ATOM 872 C C . VAL A 1 106 ? 17.414 -2.233 -26.120 1.00 95.81 106 VAL A C 1
ATOM 874 O O . VAL A 1 106 ? 17.928 -2.386 -25.016 1.00 95.81 106 VAL A O 1
ATOM 877 N N . PHE A 1 107 ? 16.813 -1.097 -26.465 1.00 96.06 107 PHE A N 1
ATOM 878 C CA . PHE A 1 107 ? 16.703 0.054 -25.582 1.00 96.06 107 PHE A CA 1
ATOM 879 C C . PHE A 1 107 ? 15.806 -0.228 -24.362 1.00 96.06 107 PHE A C 1
ATOM 881 O O . PHE A 1 107 ? 16.149 0.146 -23.241 1.00 96.06 107 PHE A O 1
ATOM 888 N N . LEU A 1 108 ? 14.691 -0.940 -24.551 1.00 97.06 108 LEU A N 1
ATOM 889 C CA . LEU A 1 108 ? 13.788 -1.366 -23.480 1.00 97.06 108 LEU A CA 1
ATOM 890 C C . LEU A 1 108 ? 14.447 -2.384 -22.539 1.00 97.06 108 LEU A C 1
ATOM 892 O O . LEU A 1 108 ? 14.206 -2.332 -21.333 1.00 97.06 108 LEU A O 1
ATOM 896 N N . GLU A 1 109 ? 15.288 -3.281 -23.062 1.00 97.25 109 GLU A N 1
ATOM 897 C CA . GLU A 1 109 ? 16.093 -4.202 -22.246 1.00 97.25 109 GLU A CA 1
ATOM 898 C C . GLU A 1 109 ? 17.083 -3.435 -21.354 1.00 97.25 109 GLU A C 1
ATOM 900 O O . GLU A 1 109 ? 17.177 -3.703 -20.153 1.00 97.25 109 GLU A O 1
ATOM 905 N N . GLU A 1 110 ? 17.757 -2.421 -21.900 1.00 96.38 110 GLU A N 1
ATOM 906 C CA . GLU A 1 110 ? 18.658 -1.563 -21.124 1.00 96.38 110 GLU A CA 1
ATOM 907 C C . GLU A 1 110 ? 17.903 -0.732 -20.071 1.00 96.38 110 GLU A C 1
ATOM 909 O O . GLU A 1 110 ? 18.319 -0.668 -18.910 1.00 96.38 110 GLU A O 1
ATOM 914 N N . LEU A 1 111 ? 16.749 -0.154 -20.429 1.00 96.88 111 LEU A N 1
ATOM 915 C CA . LEU A 1 111 ? 15.881 0.550 -19.482 1.00 96.88 111 LEU A CA 1
ATOM 916 C C . LEU A 1 111 ? 15.471 -0.372 -18.329 1.00 96.88 111 LEU A C 1
ATOM 918 O O . LEU A 1 111 ? 15.576 0.021 -17.166 1.00 96.88 111 LEU A O 1
ATOM 922 N N . ALA A 1 112 ? 15.057 -1.605 -18.631 1.00 97.25 112 ALA A N 1
ATOM 923 C CA . ALA A 1 112 ? 14.661 -2.582 -17.624 1.00 97.25 112 ALA A CA 1
ATOM 924 C C . ALA A 1 112 ? 15.805 -2.897 -16.648 1.00 97.25 112 ALA A C 1
ATOM 926 O O . ALA A 1 112 ? 15.587 -2.880 -15.433 1.00 97.25 112 ALA A O 1
ATOM 927 N N . ASN A 1 113 ? 17.026 -3.110 -17.150 1.00 97.00 113 ASN A N 1
ATOM 928 C CA . ASN A 1 113 ? 18.207 -3.345 -16.315 1.00 97.00 113 ASN A CA 1
ATOM 929 C C . ASN A 1 113 ? 18.497 -2.146 -15.405 1.00 97.00 113 ASN A C 1
ATOM 931 O O . ASN A 1 113 ? 18.643 -2.295 -14.189 1.00 97.00 113 ASN A O 1
ATOM 935 N N . GLN A 1 114 ? 18.504 -0.933 -15.962 1.00 95.69 114 GLN A N 1
ATOM 936 C CA . GLN A 1 114 ? 18.773 0.274 -15.184 1.00 95.69 114 GLN A CA 1
ATOM 937 C C . GLN A 1 114 ? 17.691 0.582 -14.148 1.00 95.69 114 GLN A C 1
ATOM 939 O O . GLN A 1 114 ? 18.014 1.118 -13.080 1.00 95.69 114 GLN A O 1
ATOM 944 N N . THR A 1 115 ? 16.426 0.276 -14.447 1.00 96.81 115 THR A N 1
ATOM 945 C CA . THR A 1 115 ? 15.316 0.387 -13.497 1.00 96.81 115 THR A CA 1
ATOM 946 C C . THR A 1 115 ? 15.422 -0.670 -12.404 1.00 96.81 115 THR A C 1
ATOM 948 O O . THR A 1 115 ? 15.226 -0.343 -11.235 1.00 96.81 115 THR A O 1
ATOM 951 N N . ALA A 1 116 ? 15.793 -1.908 -12.739 1.00 97.62 116 ALA A N 1
ATOM 952 C CA . ALA A 1 116 ? 15.996 -2.971 -11.759 1.00 97.62 116 ALA A CA 1
ATOM 953 C C . ALA A 1 116 ? 17.115 -2.629 -10.764 1.00 97.62 116 ALA A C 1
ATOM 955 O O . ALA A 1 116 ? 16.926 -2.789 -9.558 1.00 97.62 116 ALA A O 1
ATOM 956 N N . GLU A 1 117 ? 18.251 -2.105 -11.234 1.00 96.38 117 GLU A N 1
ATOM 957 C CA . GLU A 1 117 ? 19.309 -1.619 -10.339 1.00 96.38 117 GLU A CA 1
ATOM 958 C C . GLU A 1 117 ? 18.824 -0.458 -9.464 1.00 96.38 117 GLU A C 1
ATOM 960 O O . GLU A 1 117 ? 19.053 -0.454 -8.257 1.00 96.38 117 GLU A O 1
ATOM 965 N N . TYR A 1 118 ? 18.068 0.487 -10.033 1.00 96.75 118 TYR A N 1
ATOM 966 C CA . TYR A 1 118 ? 17.536 1.622 -9.275 1.00 96.75 118 TYR A CA 1
ATOM 967 C C . TYR A 1 118 ? 16.535 1.199 -8.185 1.00 96.75 118 TYR A C 1
ATOM 969 O O . TYR A 1 118 ? 16.544 1.778 -7.101 1.00 96.75 118 TYR A O 1
ATOM 977 N N . ILE A 1 119 ? 15.706 0.180 -8.452 1.00 97.56 119 ILE A N 1
ATOM 978 C CA . ILE A 1 119 ? 14.764 -0.419 -7.489 1.00 97.56 119 ILE A CA 1
ATOM 979 C C . ILE A 1 119 ? 15.506 -1.063 -6.315 1.00 97.56 119 ILE A C 1
ATOM 981 O O . ILE A 1 119 ? 15.071 -0.912 -5.169 1.00 97.56 119 ILE A O 1
ATOM 985 N N . LYS A 1 120 ? 16.578 -1.813 -6.606 1.00 97.50 120 LYS A N 1
ATOM 986 C CA . LYS A 1 120 ? 17.363 -2.575 -5.620 1.00 97.50 120 LYS A CA 1
ATOM 987 C C . LYS A 1 120 ? 18.300 -1.699 -4.790 1.00 97.50 120 LYS A C 1
ATOM 989 O O . LYS A 1 120 ? 18.763 -2.139 -3.738 1.00 97.50 120 LYS A O 1
ATOM 994 N N . ASP A 1 121 ? 18.591 -0.491 -5.256 1.00 97.06 121 ASP A N 1
ATOM 995 C CA . ASP A 1 121 ? 19.465 0.438 -4.560 1.00 97.06 121 ASP A CA 1
ATOM 996 C C . ASP A 1 121 ? 18.880 0.840 -3.191 1.00 97.06 121 ASP A C 1
ATOM 998 O O . ASP A 1 121 ? 17.775 1.382 -3.063 1.00 97.06 121 ASP A O 1
ATOM 1002 N N . ARG A 1 122 ? 19.648 0.553 -2.135 1.00 96.62 122 ARG A N 1
ATOM 1003 C CA . ARG A 1 122 ? 19.248 0.790 -0.742 1.00 96.62 122 ARG A CA 1
ATOM 1004 C C . ARG A 1 122 ? 19.043 2.275 -0.445 1.00 96.62 122 ARG A C 1
ATOM 1006 O O . ARG A 1 122 ? 18.182 2.622 0.364 1.00 96.62 122 ARG A O 1
ATOM 1013 N N . GLU A 1 123 ? 19.840 3.136 -1.059 1.00 94.94 123 GLU A N 1
ATOM 1014 C CA . GLU A 1 123 ? 19.816 4.573 -0.824 1.00 94.94 123 GLU A CA 1
ATOM 1015 C C . GLU A 1 123 ? 18.583 5.214 -1.476 1.00 94.94 123 GLU A C 1
ATOM 1017 O O . GLU A 1 123 ? 17.919 6.052 -0.865 1.00 94.94 123 GLU A O 1
ATOM 1022 N N . ASN A 1 124 ? 18.187 4.749 -2.659 1.00 95.56 124 ASN A N 1
ATOM 1023 C CA . ASN A 1 124 ? 16.928 5.128 -3.297 1.00 95.56 124 ASN A CA 1
ATOM 1024 C C . ASN A 1 124 ? 15.715 4.691 -2.471 1.00 95.56 124 ASN A C 1
ATOM 1026 O O . ASN A 1 124 ? 14.808 5.493 -2.236 1.00 95.56 124 ASN A O 1
ATOM 1030 N N . TYR A 1 125 ? 15.716 3.457 -1.955 1.00 95.81 125 TYR A N 1
ATOM 1031 C CA . TYR A 1 125 ? 14.657 3.002 -1.052 1.00 95.81 125 TYR A CA 1
ATOM 1032 C C . TYR A 1 125 ? 14.580 3.865 0.219 1.00 95.81 125 TYR A C 1
ATOM 1034 O O . TYR A 1 125 ? 13.487 4.242 0.650 1.00 95.81 125 TYR A O 1
ATOM 1042 N N . ARG A 1 126 ? 15.730 4.244 0.795 1.00 92.00 126 ARG A N 1
ATOM 1043 C CA . ARG A 1 126 ? 15.799 5.157 1.948 1.00 92.00 126 ARG A CA 1
ATOM 1044 C C . ARG A 1 126 ? 15.180 6.518 1.619 1.00 92.00 126 ARG A C 1
ATOM 1046 O O . ARG A 1 126 ? 14.280 6.955 2.335 1.00 92.00 126 ARG A O 1
ATOM 1053 N N . LYS A 1 127 ? 15.601 7.148 0.517 1.00 92.56 127 LYS A N 1
ATOM 1054 C CA . LYS A 1 127 ? 15.061 8.437 0.045 1.00 92.56 127 LYS A CA 1
ATOM 1055 C C . LYS A 1 127 ? 13.551 8.379 -0.181 1.00 92.56 127 LYS A C 1
ATOM 1057 O O . LYS A 1 127 ? 12.844 9.326 0.161 1.00 92.56 127 LYS A O 1
ATOM 1062 N N . PHE A 1 128 ? 13.041 7.271 -0.721 1.00 95.06 128 PHE A N 1
ATOM 1063 C CA . PHE A 1 128 ? 11.604 7.059 -0.870 1.00 95.06 128 PHE A CA 1
ATOM 1064 C C . PHE A 1 128 ? 10.878 7.053 0.479 1.00 95.06 128 PHE A C 1
ATOM 1066 O O . PHE A 1 128 ? 9.881 7.760 0.628 1.00 95.06 128 PHE A O 1
ATOM 1073 N N . ILE A 1 129 ? 11.357 6.273 1.455 1.00 92.25 129 ILE A N 1
ATOM 1074 C CA . ILE A 1 129 ? 10.724 6.175 2.778 1.00 92.25 129 ILE A CA 1
ATOM 1075 C C . ILE A 1 129 ? 10.677 7.545 3.459 1.00 92.25 129 ILE A C 1
ATOM 1077 O O . ILE A 1 129 ? 9.625 7.924 3.978 1.00 92.25 129 ILE A O 1
ATOM 1081 N N . GLU A 1 130 ? 11.771 8.305 3.396 1.00 86.81 130 GLU A N 1
ATOM 1082 C CA . GLU A 1 130 ? 11.829 9.680 3.904 1.00 86.81 130 GLU A CA 1
ATOM 1083 C C . GLU A 1 130 ? 10.796 10.558 3.197 1.00 86.81 130 GLU A C 1
ATOM 1085 O O . GLU A 1 130 ? 9.860 11.049 3.827 1.00 86.81 130 GLU A O 1
ATOM 1090 N N . ASN A 1 131 ? 10.847 10.634 1.865 1.00 88.62 131 ASN A N 1
ATOM 1091 C CA . ASN A 1 131 ? 9.917 11.451 1.088 1.00 88.62 131 ASN A CA 1
ATOM 1092 C C . ASN A 1 131 ? 8.439 11.100 1.339 1.00 88.62 131 ASN A C 1
ATOM 1094 O O . ASN A 1 131 ? 7.584 11.987 1.396 1.00 88.62 131 ASN A O 1
ATOM 1098 N N . PHE A 1 132 ? 8.124 9.811 1.483 1.00 88.50 132 PHE A N 1
ATOM 1099 C CA . PHE A 1 132 ? 6.762 9.331 1.684 1.00 88.50 132 PHE A CA 1
ATOM 1100 C C . PHE A 1 132 ? 6.183 9.753 3.037 1.00 88.50 132 PHE A C 1
ATOM 1102 O O . PHE A 1 132 ? 5.013 10.148 3.113 1.00 88.50 132 PHE A O 1
ATOM 1109 N N . TYR A 1 133 ? 6.970 9.659 4.110 1.00 82.06 133 TYR A N 1
ATOM 1110 C CA . TYR A 1 133 ? 6.507 10.043 5.442 1.00 82.06 133 TYR A CA 1
ATOM 1111 C C . TYR A 1 133 ? 6.597 11.552 5.681 1.00 82.06 133 TYR A C 1
ATOM 1113 O O . TYR A 1 133 ? 5.722 12.091 6.365 1.00 82.06 133 TYR A O 1
ATOM 1121 N N . ASP A 1 134 ? 7.539 12.237 5.035 1.00 75.25 134 ASP A N 1
ATOM 1122 C CA . ASP A 1 134 ? 7.686 13.692 5.095 1.00 75.25 134 ASP A CA 1
ATOM 1123 C C . ASP A 1 134 ? 6.504 14.408 4.432 1.00 75.25 134 ASP A C 1
ATOM 1125 O O . ASP A 1 134 ? 5.931 15.332 5.004 1.00 75.25 134 ASP A O 1
ATOM 1129 N N . LYS A 1 135 ? 6.040 13.935 3.266 1.00 67.56 135 LYS A N 1
ATOM 1130 C CA . LYS A 1 135 ? 4.873 14.510 2.565 1.00 67.56 135 LYS A CA 1
ATOM 1131 C C . LYS A 1 135 ? 3.552 14.378 3.329 1.00 67.56 135 LYS A C 1
ATOM 1133 O O . LYS A 1 135 ? 2.602 15.094 3.032 1.00 67.56 135 LYS A O 1
ATOM 1138 N N . LYS A 1 136 ? 3.463 13.482 4.319 1.00 62.31 136 LYS A N 1
ATOM 1139 C CA . LYS A 1 136 ? 2.275 13.319 5.182 1.00 62.31 136 LYS A CA 1
ATOM 1140 C C . LYS A 1 136 ? 2.305 14.239 6.412 1.00 62.31 136 LYS A C 1
ATOM 1142 O O . LYS A 1 136 ? 1.573 13.989 7.378 1.00 62.31 136 LYS A O 1
ATOM 1147 N N .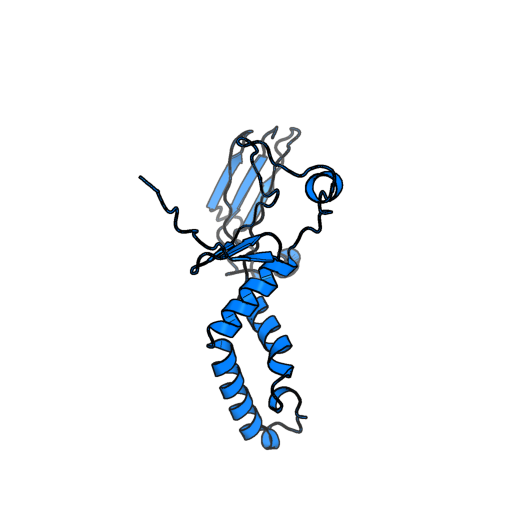 ARG A 1 137 ? 3.151 15.276 6.381 1.00 57.69 137 ARG A N 1
ATOM 1148 C CA . ARG A 1 137 ? 3.209 16.376 7.346 1.00 57.69 137 ARG A CA 1
ATOM 1149 C C . ARG A 1 137 ? 1.825 16.997 7.521 1.00 57.69 137 ARG A C 1
ATOM 1151 O O . ARG A 1 137 ? 1.169 17.378 6.559 1.00 57.69 137 ARG A O 1
ATOM 1158 N N . ILE A 1 138 ? 1.406 17.141 8.773 1.00 55.34 138 ILE A N 1
ATOM 1159 C CA . ILE A 1 138 ? 0.410 18.150 9.123 1.00 55.34 138 ILE A CA 1
ATOM 1160 C C . ILE A 1 138 ? 1.237 19.405 9.370 1.00 55.34 138 ILE A C 1
ATOM 1162 O O . ILE A 1 138 ? 1.970 19.468 10.364 1.00 55.34 138 ILE A O 1
ATOM 1166 N N . GLU A 1 139 ? 1.202 20.368 8.449 1.00 47.22 139 GLU A N 1
ATOM 1167 C CA . GLU A 1 139 ? 1.782 21.678 8.722 1.00 47.22 139 GLU A CA 1
ATOM 1168 C C . GLU A 1 139 ? 1.042 22.273 9.916 1.00 47.22 139 GLU A C 1
ATOM 1170 O O . GLU A 1 139 ? -0.142 22.597 9.860 1.00 47.22 139 GLU A O 1
ATOM 1175 N N . LYS A 1 140 ? 1.741 22.343 11.047 1.00 52.56 140 LYS A N 1
ATOM 1176 C CA . LYS A 1 140 ? 1.336 23.166 12.175 1.00 52.56 140 LYS A CA 1
ATOM 1177 C C . LYS A 1 140 ? 2.334 24.309 12.280 1.00 52.56 140 LYS A C 1
ATOM 1179 O O . LYS A 1 140 ? 3.532 24.045 12.125 1.00 52.56 140 LYS A O 1
ATOM 1184 N N . PRO A 1 141 ? 1.869 25.539 12.546 1.00 52.41 141 PRO A N 1
ATOM 1185 C CA . PRO A 1 141 ? 2.766 26.657 12.774 1.00 52.41 141 PRO A CA 1
ATOM 1186 C C . PRO A 1 141 ? 3.732 26.298 13.906 1.00 52.41 141 PRO A C 1
ATOM 1188 O O . PRO A 1 141 ? 3.335 25.736 14.933 1.00 52.41 141 PRO A O 1
ATOM 1191 N N . LEU A 1 142 ? 5.016 26.577 13.685 1.00 56.38 142 LEU A N 1
ATOM 1192 C CA . LEU A 1 142 ? 6.013 26.529 14.745 1.00 56.38 142 LEU A CA 1
ATOM 1193 C C . LEU A 1 142 ? 5.572 27.513 15.830 1.00 56.38 142 LEU A C 1
ATOM 1195 O O . LEU A 1 142 ? 5.162 28.629 15.518 1.00 56.38 142 LEU A O 1
ATOM 1199 N N . ASN A 1 143 ? 5.662 27.112 17.099 1.00 58.34 143 ASN A N 1
ATOM 1200 C CA . ASN A 1 143 ? 5.349 27.998 18.220 1.00 58.34 143 ASN A CA 1
ATOM 1201 C C . ASN A 1 143 ? 6.522 28.976 18.440 1.00 58.34 143 ASN A C 1
ATOM 1203 O O . ASN A 1 143 ? 7.199 28.942 19.469 1.00 58.34 143 ASN A O 1
ATOM 1207 N N . LEU A 1 144 ? 6.828 29.777 17.412 1.00 57.59 144 LEU A N 1
ATOM 1208 C CA . LEU A 1 144 ? 7.970 30.695 17.356 1.00 57.59 144 LEU A CA 1
ATOM 1209 C C . LEU A 1 144 ? 7.886 31.765 18.443 1.00 57.59 144 LEU A C 1
ATOM 1211 O O . LEU A 1 144 ? 8.914 32.240 18.897 1.00 57.59 144 LEU A O 1
ATOM 1215 N N . GLU A 1 145 ? 6.690 32.076 18.934 1.00 60.00 145 GLU A N 1
ATOM 1216 C CA . GLU A 1 145 ? 6.515 32.988 20.067 1.00 60.00 145 GLU A CA 1
ATOM 1217 C C . GLU A 1 145 ? 7.116 32.435 21.368 1.00 60.00 145 GLU A C 1
ATOM 1219 O O . GLU A 1 145 ? 7.512 33.193 22.248 1.00 60.00 145 GLU A O 1
ATOM 1224 N N . THR A 1 146 ? 7.239 31.108 21.486 1.00 59.41 146 THR A N 1
ATOM 1225 C CA . THR A 1 146 ? 7.888 30.450 22.630 1.00 59.41 146 THR A CA 1
ATOM 1226 C C . THR A 1 146 ? 9.373 30.172 22.376 1.00 59.41 146 THR A C 1
ATOM 1228 O O . THR A 1 146 ? 10.181 30.366 23.275 1.00 59.41 146 THR A O 1
ATOM 1231 N N . PHE A 1 147 ? 9.745 29.718 21.172 1.00 54.88 147 PHE A N 1
ATOM 1232 C CA . PHE A 1 147 ? 11.118 29.267 20.865 1.00 54.88 147 PHE A CA 1
ATOM 1233 C C . PHE A 1 147 ? 12.005 30.308 20.163 1.00 54.88 147 PHE A C 1
ATOM 1235 O O . PHE A 1 147 ? 13.214 30.126 20.097 1.00 54.88 147 PHE A O 1
ATOM 1242 N N . GLY A 1 148 ? 11.421 31.377 19.623 1.00 54.22 148 GLY A N 1
ATOM 1243 C CA . GLY A 1 148 ? 12.112 32.480 18.947 1.00 54.22 148 GLY A CA 1
ATOM 1244 C C . GLY A 1 148 ? 12.125 33.777 19.758 1.00 54.22 148 GLY A C 1
ATOM 1245 O O . GLY A 1 148 ? 12.484 34.827 19.228 1.00 54.22 148 GLY A O 1
ATOM 1246 N N . ASN A 1 149 ? 11.720 33.731 21.031 1.00 65.56 149 ASN A N 1
ATOM 1247 C CA . ASN A 1 149 ? 11.791 34.890 21.906 1.00 65.56 149 ASN A CA 1
ATOM 1248 C C . ASN A 1 149 ? 13.248 35.125 22.338 1.00 65.56 149 ASN A C 1
ATOM 1250 O O . ASN A 1 149 ? 13.744 34.465 23.248 1.00 65.56 149 ASN A O 1
ATOM 1254 N N . TYR A 1 150 ? 13.908 36.099 21.710 1.00 64.25 150 TYR A N 1
ATOM 1255 C CA . TYR A 1 150 ? 15.285 36.525 22.002 1.00 64.25 150 TYR A CA 1
ATOM 1256 C C . TYR A 1 150 ? 15.502 37.021 23.445 1.00 64.25 150 TYR A C 1
ATOM 1258 O O . TYR A 1 150 ? 16.635 37.244 23.858 1.00 64.25 150 TYR A O 1
ATOM 1266 N N . GLN A 1 151 ? 14.428 37.227 24.210 1.00 66.62 151 GLN A N 1
ATOM 1267 C CA . GLN A 1 151 ? 14.489 37.575 25.630 1.00 66.62 151 GLN A CA 1
ATOM 1268 C C . GLN A 1 151 ? 14.612 36.334 26.532 1.00 66.62 151 GLN A C 1
ATOM 1270 O O . GLN A 1 151 ? 14.860 36.463 27.730 1.00 66.62 151 GLN A O 1
ATOM 1275 N N . CYS A 1 152 ? 14.439 35.127 25.983 1.00 60.34 152 CYS A N 1
ATOM 1276 C CA . CYS A 1 152 ? 14.521 33.865 26.708 1.00 60.34 152 CYS A CA 1
ATOM 1277 C C . CYS A 1 152 ? 15.877 33.189 26.432 1.00 60.34 152 CYS A C 1
ATOM 1279 O O . CYS A 1 152 ? 16.020 32.402 25.502 1.00 60.34 152 CYS A O 1
ATOM 1281 N N . ASN A 1 153 ? 16.884 33.518 27.249 1.00 65.88 153 ASN A N 1
ATOM 1282 C CA . ASN A 1 153 ? 18.264 33.027 27.090 1.00 65.88 153 ASN A CA 1
ATOM 1283 C C . ASN A 1 153 ? 18.562 31.729 27.861 1.00 65.88 153 ASN A C 1
ATOM 1285 O O . ASN A 1 153 ? 19.692 31.246 27.843 1.00 65.88 153 ASN A O 1
ATOM 1289 N N . SER A 1 154 ? 17.579 31.171 28.570 1.00 65.94 154 SER A N 1
ATOM 1290 C CA . SER A 1 154 ? 17.736 29.933 29.331 1.00 65.94 154 SER A CA 1
ATOM 1291 C C . SER A 1 154 ? 16.439 29.128 29.356 1.00 65.94 154 SER A C 1
ATOM 1293 O O . SER A 1 154 ? 15.345 29.678 29.478 1.00 65.94 154 SER A O 1
ATOM 1295 N N . MET A 1 155 ? 16.561 27.803 29.249 1.00 63.44 155 MET A N 1
ATOM 1296 C CA . MET A 1 155 ? 15.468 26.885 29.565 1.00 63.44 155 MET A CA 1
ATOM 1297 C C . MET A 1 155 ? 15.613 26.423 31.020 1.00 63.44 155 MET A C 1
ATOM 1299 O O . MET A 1 155 ? 16.716 26.046 31.420 1.00 63.44 155 MET A O 1
ATOM 1303 N N . PRO A 1 156 ? 14.539 26.424 31.830 1.00 70.06 156 PRO A N 1
ATOM 1304 C CA . PRO A 1 156 ? 14.569 25.842 33.167 1.00 70.06 156 PRO A CA 1
ATOM 1305 C C . PRO A 1 156 ? 15.001 24.370 33.121 1.00 70.06 156 PRO A C 1
ATOM 1307 O O . PRO A 1 156 ? 14.506 23.614 32.285 1.00 70.06 156 PRO A O 1
ATOM 1310 N N . GLU A 1 157 ? 15.839 23.930 34.065 1.00 63.22 157 GLU A N 1
ATOM 1311 C CA . GLU A 1 157 ? 16.412 22.566 34.106 1.00 63.22 157 GLU A CA 1
ATOM 1312 C C . GLU A 1 157 ? 15.373 21.427 34.038 1.00 63.22 157 GLU A C 1
ATOM 1314 O O . GLU A 1 157 ? 15.697 20.302 33.667 1.00 63.22 157 GLU A O 1
ATOM 1319 N N . LYS A 1 158 ? 14.108 21.698 34.388 1.00 70.12 158 LYS A N 1
ATOM 1320 C CA . LYS A 1 158 ? 13.011 20.712 34.425 1.00 70.12 158 LYS A CA 1
ATOM 1321 C C . LYS A 1 158 ? 11.991 20.876 33.295 1.00 70.12 158 LYS A C 1
ATOM 1323 O O . LYS A 1 158 ? 10.867 20.378 33.401 1.00 70.12 158 LYS A O 1
ATOM 1328 N N . GLN A 1 159 ? 12.337 21.586 32.226 1.00 68.75 159 GLN A N 1
ATOM 1329 C CA . GLN A 1 159 ? 11.422 21.789 31.110 1.00 68.75 159 GLN A CA 1
ATOM 1330 C C . GLN A 1 159 ? 11.352 20.537 30.223 1.00 68.75 159 GLN A C 1
ATOM 1332 O O . GLN A 1 159 ? 12.363 20.000 29.781 1.00 68.75 159 GLN A O 1
ATOM 1337 N N . LYS A 1 160 ? 10.133 20.055 29.955 1.00 61.03 160 LYS A N 1
ATOM 1338 C CA . LYS A 1 160 ? 9.906 18.931 29.039 1.00 61.03 160 LYS A CA 1
ATOM 1339 C C . LYS A 1 160 ? 9.657 19.461 27.635 1.00 61.03 160 LYS A C 1
ATOM 1341 O O . LYS A 1 160 ? 8.622 20.074 27.376 1.00 61.03 160 LYS A O 1
ATOM 1346 N N . ILE A 1 161 ? 10.572 19.170 26.719 1.00 63.56 161 ILE A N 1
ATOM 1347 C CA . ILE A 1 161 ? 10.326 19.328 25.287 1.00 63.56 161 ILE A CA 1
ATOM 1348 C C . ILE A 1 161 ? 9.511 18.116 24.838 1.00 63.56 161 ILE A C 1
ATOM 1350 O O . ILE A 1 161 ? 9.907 16.972 25.053 1.00 63.56 161 ILE A O 1
ATOM 1354 N N . SER A 1 162 ? 8.345 18.360 24.245 1.00 59.44 162 SER A N 1
ATOM 1355 C CA . SER A 1 162 ? 7.517 17.303 23.668 1.00 59.44 162 SER A CA 1
ATOM 1356 C C . SER A 1 162 ? 7.313 17.564 22.187 1.00 59.44 162 SER A C 1
ATOM 1358 O O . SER A 1 162 ? 7.011 18.682 21.764 1.00 59.44 162 SER A O 1
ATOM 1360 N N . PHE A 1 163 ? 7.456 16.518 21.385 1.00 56.22 163 PHE A N 1
ATOM 1361 C CA . PHE A 1 163 ? 7.025 16.559 20.001 1.00 56.22 163 PHE A CA 1
ATOM 1362 C C . PHE A 1 163 ? 5.515 16.331 19.974 1.00 56.22 163 PHE A C 1
ATOM 1364 O O . PHE A 1 163 ? 5.010 15.327 20.469 1.00 56.22 163 PHE A O 1
ATOM 1371 N N . LYS A 1 164 ? 4.762 17.266 19.389 1.00 54.44 164 LYS A N 1
ATOM 1372 C CA . LYS A 1 164 ? 3.302 17.128 19.223 1.00 54.44 164 LYS A CA 1
ATOM 1373 C C . LYS A 1 164 ? 2.911 16.162 18.092 1.00 54.44 164 LYS A C 1
ATOM 1375 O O . LYS A 1 164 ? 1.747 16.138 17.685 1.00 54.44 164 LYS A O 1
ATOM 1380 N N . THR A 1 165 ? 3.854 15.390 17.554 1.00 52.94 165 THR A N 1
ATOM 1381 C CA . THR A 1 165 ? 3.643 14.490 16.418 1.00 52.94 165 THR A CA 1
ATOM 1382 C C . THR A 1 165 ? 3.619 13.035 16.882 1.00 52.94 165 THR A C 1
ATOM 1384 O O . THR A 1 165 ? 4.409 12.607 17.707 1.00 52.94 165 THR A O 1
ATOM 1387 N N . LYS A 1 166 ? 2.663 12.250 16.367 1.00 50.38 166 LYS A N 1
ATOM 1388 C CA . LYS A 1 166 ? 2.516 10.814 16.688 1.00 50.38 166 LYS A CA 1
ATOM 1389 C C . LYS A 1 166 ? 3.273 9.894 15.719 1.00 50.38 166 LYS A C 1
ATOM 1391 O O . LYS A 1 166 ? 3.161 8.678 15.820 1.00 50.38 166 LYS A O 1
ATOM 1396 N N . LYS A 1 167 ? 3.996 10.460 14.749 1.00 48.38 167 LYS A N 1
ATOM 1397 C CA . LYS A 1 167 ? 4.745 9.721 13.726 1.00 48.38 167 LYS A CA 1
ATOM 1398 C C . LYS A 1 167 ? 6.222 10.051 13.869 1.00 48.38 167 LYS A C 1
ATOM 1400 O O . LYS A 1 167 ? 6.712 10.976 13.229 1.00 48.38 167 LYS A O 1
ATOM 1405 N N . HIS A 1 168 ? 6.894 9.313 14.736 1.00 48.78 168 HIS A N 1
ATOM 1406 C CA . HIS A 1 168 ? 8.347 9.294 14.782 1.00 48.78 168 HIS A CA 1
ATOM 1407 C C . HIS A 1 168 ? 8.801 8.003 14.122 1.00 48.78 168 HIS A C 1
ATOM 1409 O O . HIS A 1 168 ? 8.395 6.919 14.540 1.00 48.78 168 HIS A O 1
ATOM 1415 N N . TYR A 1 169 ? 9.598 8.130 13.067 1.00 49.44 169 TYR A N 1
ATOM 1416 C CA . TYR A 1 169 ? 10.379 7.012 12.566 1.00 49.44 169 TYR A CA 1
ATOM 1417 C C . TYR A 1 169 ? 11.748 7.105 13.233 1.00 49.44 169 TYR A C 1
ATOM 1419 O O . TYR A 1 169 ? 12.448 8.109 13.089 1.00 49.44 169 TYR A O 1
ATOM 1427 N N . PHE A 1 170 ? 12.084 6.090 14.021 1.00 47.50 170 PHE A N 1
ATOM 1428 C CA . PHE A 1 170 ? 13.412 5.932 14.596 1.00 47.50 170 PHE A CA 1
ATOM 1429 C C . PHE A 1 170 ? 14.183 5.011 13.652 1.00 47.50 170 PHE A C 1
ATOM 1431 O O . PHE A 1 170 ? 13.811 3.846 13.505 1.00 47.50 170 PHE A O 1
ATOM 1438 N N . ASN A 1 171 ? 15.192 5.536 12.959 1.00 49.06 171 ASN A N 1
ATOM 1439 C CA . ASN A 1 171 ? 16.061 4.724 12.109 1.00 49.06 171 ASN A CA 1
ATOM 1440 C C . ASN A 1 171 ? 17.408 4.470 12.801 1.00 49.06 171 ASN A C 1
ATOM 1442 O O . ASN A 1 171 ? 17.845 5.249 13.649 1.00 49.06 171 ASN A O 1
ATOM 1446 N N . TYR A 1 172 ? 18.059 3.382 12.392 1.00 46.72 172 TYR A N 1
ATOM 1447 C CA . TYR A 1 172 ? 19.485 3.118 12.562 1.00 46.72 172 TYR A CA 1
ATOM 1448 C C . TYR A 1 172 ? 20.305 4.363 12.161 1.00 46.72 172 TYR A C 1
ATOM 1450 O O . TYR A 1 172 ? 20.004 4.967 11.135 1.00 46.72 172 TYR A O 1
ATOM 1458 N N . GLU A 1 173 ? 21.333 4.701 12.956 1.00 54.19 173 GLU A N 1
ATOM 1459 C CA . GLU A 1 173 ? 22.237 5.880 12.859 1.00 54.19 173 GLU A CA 1
ATOM 1460 C C . GLU A 1 173 ? 21.883 7.137 13.693 1.00 54.19 173 GLU A C 1
ATOM 1462 O O . GLU A 1 173 ? 22.223 8.250 13.299 1.00 54.19 173 GLU A O 1
ATOM 1467 N N . ASN A 1 174 ? 21.254 7.009 14.871 1.00 58.56 174 ASN A N 1
ATOM 1468 C CA . ASN A 1 174 ? 21.028 8.139 15.804 1.00 58.56 174 ASN A CA 1
ATOM 1469 C C . ASN A 1 174 ? 20.271 9.345 15.202 1.00 58.56 174 ASN A C 1
ATOM 1471 O O . ASN A 1 174 ? 20.379 10.470 15.693 1.00 58.56 174 ASN A O 1
ATOM 1475 N N . LYS A 1 175 ? 19.476 9.134 14.149 1.00 54.78 175 LYS A N 1
ATOM 1476 C CA . LYS A 1 175 ? 18.651 10.178 13.533 1.00 54.78 175 LYS A CA 1
ATOM 1477 C C . LYS A 1 175 ? 17.193 10.016 13.940 1.00 54.78 175 LYS A C 1
ATOM 1479 O O . LYS A 1 175 ? 16.576 8.979 13.698 1.00 54.78 175 LYS A O 1
ATOM 1484 N N . ILE A 1 176 ? 16.629 11.071 14.519 1.00 58.53 176 ILE A N 1
ATOM 1485 C CA . ILE A 1 176 ? 15.191 11.189 14.759 1.00 58.53 176 ILE A CA 1
ATOM 1486 C C . ILE A 1 176 ? 14.575 11.901 13.566 1.00 58.53 176 ILE A C 1
ATOM 1488 O O . ILE A 1 176 ? 14.848 13.077 13.347 1.00 58.53 176 ILE A O 1
ATOM 1492 N N . ILE A 1 177 ? 13.688 11.228 12.835 1.00 55.53 177 ILE A N 1
ATOM 1493 C CA . ILE A 1 177 ? 12.854 11.898 11.838 1.00 55.53 177 ILE A CA 1
ATOM 1494 C C . ILE A 1 177 ? 11.543 12.300 12.511 1.00 55.53 177 ILE A C 1
ATOM 1496 O O . ILE A 1 177 ? 10.752 11.458 12.951 1.00 55.53 177 ILE A O 1
ATOM 1500 N N . SER A 1 178 ? 11.318 13.608 12.614 1.00 50.88 178 SER A N 1
ATOM 1501 C CA . SER A 1 178 ? 10.097 14.190 13.165 1.00 50.88 178 SER A CA 1
ATOM 1502 C C . SER A 1 178 ? 9.523 15.207 12.189 1.00 50.88 178 SER A C 1
ATOM 1504 O O . SER A 1 178 ? 10.123 16.246 11.928 1.00 50.88 178 SER A O 1
ATOM 1506 N N . ASN A 1 179 ? 8.327 14.923 11.668 1.00 50.03 179 ASN A N 1
ATOM 1507 C CA . ASN A 1 179 ? 7.561 15.858 10.837 1.00 50.03 179 ASN A CA 1
ATOM 1508 C C . ASN A 1 179 ? 8.289 16.372 9.576 1.00 50.03 179 ASN A C 1
ATOM 1510 O O . ASN A 1 179 ? 8.121 17.541 9.225 1.00 50.03 179 ASN A O 1
ATOM 1514 N N . GLY A 1 180 ? 9.109 15.546 8.921 1.00 45.41 180 GLY A N 1
ATOM 1515 C CA . GLY A 1 180 ? 9.901 15.989 7.768 1.00 45.41 180 GLY A CA 1
ATOM 1516 C C . GLY A 1 180 ? 11.331 16.417 8.076 1.00 45.41 180 GLY A C 1
ATOM 1517 O O . GLY A 1 180 ? 12.097 16.679 7.158 1.00 45.41 180 GLY A O 1
ATOM 1518 N N . TYR A 1 181 ? 11.698 16.518 9.355 1.00 43.56 181 TYR A N 1
ATOM 1519 C CA . TYR A 1 181 ? 13.027 16.957 9.765 1.00 43.56 181 TYR A CA 1
ATOM 1520 C C . TYR A 1 181 ? 13.804 15.788 10.353 1.00 43.56 181 TYR A C 1
ATOM 1522 O O . TYR A 1 181 ? 13.417 15.233 11.384 1.00 43.56 181 TYR A O 1
ATOM 1530 N N . GLY A 1 182 ? 14.907 15.437 9.695 1.00 48.19 182 GLY A N 1
ATOM 1531 C CA . GLY A 1 182 ? 15.942 14.591 10.270 1.00 48.19 182 GLY A CA 1
ATOM 1532 C C . GLY A 1 182 ? 16.754 15.394 11.282 1.00 48.19 182 GLY A C 1
ATOM 1533 O O . GLY A 1 182 ? 17.447 16.339 10.920 1.00 48.19 182 GLY A O 1
ATOM 1534 N N . ILE A 1 183 ? 16.657 15.022 12.552 1.00 58.84 183 ILE A N 1
ATOM 1535 C CA . ILE A 1 183 ? 17.485 15.535 13.638 1.00 58.84 183 ILE A CA 1
ATOM 1536 C C . ILE A 1 183 ? 18.546 14.476 13.910 1.00 58.84 183 ILE A C 1
ATOM 1538 O O . ILE A 1 183 ? 18.237 13.407 14.438 1.00 58.84 183 ILE A O 1
ATOM 1542 N N . SER A 1 184 ? 19.789 14.760 13.535 1.00 54.97 184 SER A N 1
ATOM 1543 C CA . SER A 1 184 ? 20.934 13.950 13.951 1.00 54.97 184 SER A CA 1
ATOM 1544 C C . SER A 1 184 ? 21.212 14.221 15.425 1.00 54.97 184 SER A C 1
ATOM 1546 O O . SER A 1 184 ? 21.427 15.369 15.809 1.00 54.97 184 SER A O 1
ATOM 1548 N N . LEU A 1 185 ? 21.184 13.181 16.254 1.00 56.84 185 LEU A N 1
ATOM 1549 C CA . LEU A 1 185 ? 21.592 13.276 17.648 1.00 56.84 185 LEU A CA 1
ATOM 1550 C C . LEU A 1 185 ? 23.079 12.945 17.757 1.00 56.84 185 LEU A C 1
ATOM 1552 O O . LEU A 1 185 ? 23.491 11.807 17.533 1.00 56.84 185 LEU A O 1
ATOM 1556 N N . GLU A 1 186 ? 23.880 13.931 18.145 1.00 51.19 186 GLU A N 1
ATOM 1557 C CA . GLU A 1 186 ? 25.231 13.678 18.631 1.00 51.19 186 GLU A CA 1
ATOM 1558 C C . GLU A 1 186 ? 25.144 13.271 20.105 1.00 51.19 186 GLU A C 1
ATOM 1560 O O . GLU A 1 186 ? 24.625 14.013 20.942 1.00 51.19 186 GLU A O 1
ATOM 1565 N N . ILE A 1 187 ? 25.623 12.071 20.441 1.00 51.84 187 ILE A N 1
ATOM 1566 C CA . ILE A 1 187 ? 25.796 11.681 21.843 1.00 51.84 187 ILE A CA 1
ATOM 1567 C C . ILE A 1 187 ? 27.037 12.423 22.333 1.00 51.84 187 ILE A C 1
ATOM 1569 O O . ILE A 1 187 ? 28.162 11.994 22.083 1.00 51.84 187 ILE A O 1
ATOM 1573 N N . GLY A 1 188 ? 26.837 13.561 22.997 1.00 44.94 188 GLY A N 1
ATOM 1574 C CA . GLY A 1 188 ? 27.923 14.266 23.664 1.00 44.94 188 GLY A CA 1
ATOM 1575 C C . GLY A 1 188 ? 28.587 13.342 24.684 1.00 44.94 188 GLY A C 1
ATOM 1576 O O . GLY A 1 188 ? 27.909 12.771 25.540 1.00 44.94 188 GLY A O 1
ATOM 1577 N N . GLN A 1 189 ? 29.910 13.178 24.596 1.00 38.38 189 GLN A N 1
ATOM 1578 C CA . GLN A 1 189 ? 30.685 12.583 25.681 1.00 38.38 189 GLN A CA 1
ATOM 1579 C C . GLN A 1 189 ? 30.504 13.472 26.911 1.00 38.38 189 GLN A C 1
ATOM 1581 O O . GLN A 1 189 ? 31.014 14.591 26.967 1.00 38.38 189 GLN A O 1
ATOM 1586 N N . LEU A 1 190 ? 29.746 12.987 27.893 1.00 39.91 190 LEU A N 1
ATOM 1587 C CA . LEU A 1 190 ? 29.744 13.559 29.231 1.00 39.91 190 LEU A CA 1
ATOM 1588 C C . LEU A 1 190 ? 31.143 13.331 29.809 1.00 39.91 190 LEU A C 1
ATOM 1590 O O . LEU A 1 190 ? 31.429 12.276 30.371 1.00 39.91 190 LEU A O 1
ATOM 1594 N N . ASN A 1 191 ? 32.028 14.312 29.631 1.00 35.09 191 ASN A N 1
ATOM 1595 C CA . ASN A 1 191 ? 33.275 14.394 30.375 1.00 35.09 191 ASN A CA 1
ATOM 1596 C C . ASN A 1 191 ? 32.912 14.591 31.848 1.00 35.09 191 ASN A C 1
ATOM 1598 O O . ASN A 1 191 ? 32.680 15.710 32.300 1.00 35.09 191 ASN A O 1
ATOM 1602 N N . ALA A 1 192 ? 32.834 13.489 32.589 1.00 37.44 192 ALA A N 1
ATOM 1603 C CA . ALA A 1 192 ? 32.869 13.521 34.038 1.00 37.44 192 ALA A CA 1
ATOM 1604 C C . ALA A 1 192 ? 34.282 13.961 34.444 1.00 37.44 192 ALA A C 1
ATOM 1606 O O . ALA A 1 192 ? 35.215 13.160 34.441 1.00 37.44 192 ALA A O 1
ATOM 1607 N N . GLN A 1 193 ? 34.457 15.253 34.725 1.00 36.56 193 GLN A N 1
ATOM 1608 C CA . GLN A 1 193 ? 35.595 15.698 35.518 1.00 36.56 193 GLN A CA 1
ATOM 1609 C C . GLN A 1 193 ? 35.309 15.325 36.976 1.00 36.56 193 GLN A C 1
ATOM 1611 O O . GLN A 1 193 ? 34.283 15.714 37.534 1.00 36.56 193 GLN A O 1
ATOM 1616 N N . SER A 1 194 ? 36.196 14.479 37.500 1.00 37.38 194 SER A N 1
ATOM 1617 C CA . SER A 1 194 ? 36.311 14.001 38.881 1.00 37.38 194 SER A CA 1
ATOM 1618 C C . SER A 1 194 ? 36.563 15.115 39.884 1.00 37.38 194 SER A C 1
ATOM 1620 O O . SER A 1 194 ? 37.377 16.001 39.532 1.00 37.38 194 SER A O 1
#

Organism: NCBI:txid1261658

InterPro domains:
  IPR003347 JmjC domain [PF08007] (2-79)
  IPR003347 JmjC domain [PS51184] (1-89)

pLDDT: mean 80.03, std 18.5, range [35.09, 97.62]

Radius of gyration: 25.37 Å; chains: 1; bounding box: 67×55×72 Å

Sequence (194 aa):
MQGKKRWIIHSPTFKNPLFMHRSKDMPEYDPNLDDVYMDIVLEAGDILYLPRGWWHDPVPVGEETVHLAVGVFPAYVNNYLTWIAQNMVEKEIVRASLSYYEADKVFLEELANQTAEYIKDRENYRKFIENFYDKKRIEKPLNLETFGNYQCNSMPEKQKISFKTKKHYFNYENKIISNGYGISLEIGQLNAQS

Secondary structure (DSSP, 8-state):
-BS-EEEEEE--SSSS--TT--GGG-GGG---TT--SEEEEE-TT------TT-EEEEEE-SS--B----------HHHHHHHHHHHGGGSHHHHSPP--HHHHHHHHHHHHHHHHHHHH-HHHHHHHHHHHHHTT-------HHHHS-TT-----TT-------S-EEEETTTEEEETTEEEE----------